Protein AF-A0A952QI56-F1 (afdb_monomer_lite)

Foldseek 3Di:
DADALVLLLVLLVVLLCLQFVPLDFDAADQLDDADADDPDDDDVCVVVVCDPVQFDDWDWDDQPHDIFIKTWGQDPQAIKIAGVLRRAIDGDNDPVVRVVNSSVSCVVVQVLQVQLCSLSVPPDGDSDDLLPDHSSSLLSQLLGSRLNSNLVSLVSVLVCLQPYACLSSLLCLLQDRRRRSSLSSLQSSLVSLLQVVSHDVDPVSVLSNLVSLLVSLLPDPDCRVPSLLSSLCSLQARSLDPSSLVSLLVQCQGPDPSSVLSSLVSVLSSCVSVVVCLVVQLVSLQVSLVPDPDVLSNVSSNQSSVCSVVVHPDGDDGDDDPVNVPD

Structure (mmCIF, N/CA/C/O backbone):
data_AF-A0A952QI56-F1
#
_entry.id   AF-A0A952QI56-F1
#
loop_
_atom_site.group_PDB
_atom_site.id
_atom_site.type_symbol
_atom_site.label_atom_id
_atom_site.label_alt_id
_atom_site.label_comp_id
_atom_site.label_asym_id
_atom_site.label_entity_id
_atom_site.label_seq_id
_atom_site.pdbx_PDB_ins_code
_atom_site.Cartn_x
_atom_site.Cartn_y
_atom_site.Cartn_z
_atom_site.occupancy
_atom_site.B_iso_or_equiv
_atom_site.auth_seq_id
_atom_site.auth_comp_id
_atom_site.auth_asym_id
_atom_site.auth_atom_id
_atom_site.pdbx_PDB_model_num
ATOM 1 N N . MET A 1 1 ? 21.404 15.180 2.548 1.00 53.69 1 MET A N 1
ATOM 2 C CA . MET A 1 1 ? 20.709 15.646 3.764 1.00 53.69 1 MET A CA 1
ATOM 3 C C . MET A 1 1 ? 19.531 14.718 3.953 1.00 53.69 1 MET A C 1
ATOM 5 O O . MET A 1 1 ? 18.870 14.431 2.963 1.00 53.69 1 MET A O 1
ATOM 9 N N . GLU A 1 2 ? 19.353 14.167 5.149 1.00 78.88 2 GLU A N 1
ATOM 10 C CA . GLU A 1 2 ? 18.179 13.348 5.465 1.00 78.88 2 GLU A CA 1
ATOM 11 C C . GLU A 1 2 ? 16.925 14.232 5.428 1.00 78.88 2 GLU A C 1
ATOM 13 O O . GLU A 1 2 ? 16.975 15.378 5.874 1.00 78.88 2 GLU A O 1
ATOM 18 N N . ALA A 1 3 ? 15.837 13.730 4.839 1.00 88.44 3 ALA A N 1
ATOM 19 C CA . ALA A 1 3 ? 14.587 14.478 4.727 1.00 88.44 3 ALA A CA 1
ATOM 20 C C . ALA A 1 3 ? 13.938 14.655 6.107 1.00 88.44 3 ALA A C 1
ATOM 22 O O . ALA A 1 3 ? 13.890 13.730 6.911 1.00 88.44 3 ALA A O 1
ATOM 23 N N . THR A 1 4 ? 13.401 15.833 6.376 1.00 94.38 4 THR A N 1
ATOM 24 C CA . THR A 1 4 ? 12.624 16.129 7.581 1.00 94.38 4 THR A CA 1
ATOM 25 C C . THR A 1 4 ? 11.229 15.494 7.517 1.00 94.38 4 THR A C 1
ATOM 27 O O . THR A 1 4 ? 10.702 15.227 6.436 1.00 94.38 4 THR A O 1
ATOM 30 N N . ALA A 1 5 ? 10.580 15.320 8.674 1.00 94.50 5 ALA A N 1
ATOM 31 C CA . ALA A 1 5 ? 9.187 14.856 8.754 1.00 94.50 5 ALA A CA 1
ATOM 32 C C . ALA A 1 5 ? 8.235 15.708 7.889 1.00 94.50 5 ALA A C 1
ATOM 34 O O . ALA A 1 5 ? 7.364 15.188 7.196 1.00 94.50 5 ALA A O 1
ATOM 35 N N . GLN A 1 6 ? 8.459 17.027 7.873 1.00 96.69 6 GLN A N 1
ATOM 36 C CA . GLN A 1 6 ? 7.671 17.973 7.083 1.00 96.69 6 GLN A CA 1
ATOM 37 C C . GLN A 1 6 ? 7.867 17.791 5.575 1.00 96.69 6 GLN A C 1
ATOM 39 O O . GLN A 1 6 ? 6.908 17.918 4.820 1.00 96.69 6 GLN A O 1
ATOM 44 N N . GLU A 1 7 ? 9.077 17.460 5.121 1.00 97.25 7 GLU A N 1
ATOM 45 C CA . GLU A 1 7 ? 9.327 17.158 3.707 1.00 97.25 7 GLU A CA 1
ATOM 46 C C . GLU A 1 7 ? 8.646 15.852 3.286 1.00 97.25 7 GLU A C 1
ATOM 48 O O . GLU A 1 7 ? 8.069 15.787 2.201 1.00 97.25 7 GLU A O 1
ATOM 53 N N . ILE A 1 8 ? 8.652 14.829 4.148 1.00 97.69 8 ILE A N 1
ATOM 54 C CA . ILE A 1 8 ? 7.958 13.558 3.890 1.00 97.69 8 ILE A CA 1
ATOM 55 C C . ILE A 1 8 ? 6.445 13.792 3.787 1.00 97.69 8 ILE A C 1
ATOM 57 O O . ILE A 1 8 ? 5.819 13.386 2.806 1.00 97.69 8 ILE A O 1
ATOM 61 N N . LEU A 1 9 ? 5.866 14.512 4.753 1.00 98.19 9 LEU A N 1
ATOM 62 C CA . LEU A 1 9 ? 4.453 14.895 4.744 1.00 98.19 9 LEU A CA 1
ATOM 63 C C . LEU A 1 9 ? 4.094 15.737 3.509 1.00 98.19 9 LEU A C 1
ATOM 65 O O . LEU A 1 9 ? 3.044 15.537 2.896 1.00 98.19 9 LEU A O 1
ATOM 69 N N . ALA A 1 10 ? 4.969 16.659 3.103 1.00 97.88 10 ALA A N 1
ATOM 70 C CA . ALA A 1 10 ? 4.786 17.437 1.882 1.00 97.88 10 ALA A CA 1
ATOM 71 C C . ALA A 1 10 ? 4.795 16.553 0.623 1.00 97.88 10 ALA A C 1
ATOM 73 O O . ALA A 1 10 ? 4.026 16.822 -0.301 1.00 97.88 10 ALA A O 1
ATOM 74 N N . GLY A 1 11 ? 5.601 15.484 0.596 1.00 97.69 11 GLY A N 1
ATOM 75 C CA . GLY A 1 11 ? 5.591 14.471 -0.464 1.00 97.69 11 GLY A CA 1
ATOM 76 C C . GLY A 1 11 ? 4.233 13.777 -0.599 1.00 97.69 11 GLY A C 1
ATOM 77 O O . GLY A 1 11 ? 3.663 13.753 -1.694 1.00 97.69 11 GLY A O 1
ATOM 78 N N . VAL A 1 12 ? 3.668 13.313 0.523 1.00 98.62 12 VAL A N 1
ATOM 79 C CA . VAL A 1 12 ? 2.323 12.705 0.591 1.00 98.62 12 VAL A CA 1
ATOM 80 C C . VAL A 1 12 ? 1.249 13.677 0.107 1.00 98.62 12 VAL A C 1
ATOM 82 O O . VAL A 1 12 ? 0.508 13.375 -0.829 1.00 98.62 12 VAL A O 1
ATOM 85 N N . ARG A 1 13 ? 1.198 14.885 0.678 1.00 98.56 13 ARG A N 1
ATOM 86 C CA . ARG A 1 13 ? 0.224 15.915 0.278 1.00 98.56 13 ARG A CA 1
ATOM 87 C C . ARG A 1 13 ? 0.371 16.310 -1.187 1.00 98.56 13 ARG A C 1
ATOM 89 O O . ARG A 1 13 ? -0.622 16.570 -1.866 1.00 98.56 13 ARG A O 1
ATOM 96 N N . GLY A 1 14 ? 1.606 16.339 -1.683 1.00 98.25 14 GLY A N 1
ATOM 97 C CA . GLY A 1 14 ? 1.919 16.547 -3.089 1.00 98.25 14 GLY A CA 1
ATOM 98 C C . GLY A 1 14 ? 1.299 15.470 -3.977 1.00 98.25 14 GLY A C 1
ATOM 99 O O . GLY A 1 14 ? 0.652 15.816 -4.962 1.00 98.25 14 GLY A O 1
ATOM 100 N N . ALA A 1 15 ? 1.439 14.191 -3.616 1.00 98.50 15 ALA A N 1
ATOM 101 C CA . ALA A 1 15 ? 0.837 13.076 -4.349 1.00 98.50 15 ALA A CA 1
ATOM 102 C C . ALA A 1 15 ? -0.699 13.162 -4.375 1.00 98.50 15 ALA A C 1
ATOM 104 O O . ALA A 1 15 ? -1.291 13.147 -5.456 1.00 98.50 15 ALA A O 1
ATOM 105 N N . ILE A 1 16 ? -1.333 13.369 -3.214 1.00 98.56 16 ILE A N 1
ATOM 106 C CA . ILE A 1 16 ? -2.794 13.531 -3.089 1.00 98.56 16 ILE A CA 1
ATOM 107 C C . ILE A 1 16 ? -3.289 14.679 -3.979 1.00 98.56 16 ILE A C 1
ATOM 109 O O . ILE A 1 16 ? -4.184 14.499 -4.809 1.00 98.56 16 ILE A O 1
ATOM 113 N N . LYS A 1 17 ? -2.659 15.855 -3.871 1.00 98.25 17 LYS A N 1
ATOM 114 C CA . LYS A 1 17 ? -3.041 17.042 -4.643 1.00 98.25 17 LYS A CA 1
ATOM 115 C C . LYS A 1 17 ? -2.814 16.876 -6.146 1.00 98.25 17 LYS A C 1
ATOM 117 O O . LYS A 1 17 ? -3.599 17.408 -6.925 1.00 98.25 17 LYS A O 1
ATOM 122 N N . ARG A 1 18 ? -1.752 16.180 -6.572 1.00 97.25 18 ARG A N 1
ATOM 123 C CA . ARG A 1 18 ? -1.498 15.910 -7.999 1.00 97.25 18 ARG A CA 1
ATOM 124 C C . ARG A 1 18 ? -2.591 15.033 -8.600 1.00 97.25 18 ARG A C 1
ATOM 126 O O . ARG A 1 18 ? -3.085 15.360 -9.674 1.00 97.25 18 ARG A O 1
ATOM 133 N N . ALA A 1 19 ? -2.975 13.961 -7.910 1.00 97.25 19 ALA A N 1
ATOM 134 C CA . ALA A 1 19 ? -3.999 13.043 -8.397 1.00 97.25 19 ALA A CA 1
ATOM 135 C C . ALA A 1 19 ? -5.405 13.657 -8.373 1.00 97.25 19 ALA A C 1
ATOM 137 O O . ALA A 1 19 ? -6.226 13.357 -9.238 1.00 97.25 19 ALA A O 1
ATOM 138 N N . ASN A 1 20 ? -5.683 14.534 -7.403 1.00 97.44 20 ASN A N 1
ATOM 139 C CA . ASN A 1 20 ? -6.974 15.195 -7.272 1.00 97.44 20 ASN A CA 1
ATOM 140 C C . ASN A 1 20 ? -6.835 16.666 -6.830 1.00 97.44 20 ASN A C 1
ATOM 142 O O . ASN A 1 20 ? -7.005 16.994 -5.651 1.00 97.44 20 ASN A O 1
ATOM 146 N N . PRO A 1 21 ? -6.592 17.591 -7.779 1.00 96.38 21 PRO A N 1
ATOM 147 C CA . PRO A 1 21 ? -6.409 19.010 -7.472 1.00 96.38 21 PRO A CA 1
ATOM 148 C C . PRO A 1 21 ? -7.639 19.696 -6.868 1.00 96.38 21 PRO A C 1
ATOM 150 O O . PRO A 1 21 ? -7.504 20.770 -6.282 1.00 96.38 21 PRO A O 1
ATOM 153 N N . SER A 1 22 ? -8.832 19.110 -7.030 1.00 96.25 22 SER A N 1
ATOM 154 C CA . SER A 1 22 ? -10.083 19.676 -6.514 1.00 96.25 22 SER A CA 1
ATOM 155 C C . SER A 1 22 ? -10.208 19.563 -4.993 1.00 96.25 22 SER A C 1
ATOM 157 O O . SER A 1 22 ? -10.948 20.338 -4.391 1.00 96.25 22 SER A O 1
ATOM 159 N N . GLY A 1 23 ? -9.510 18.597 -4.380 1.00 95.69 23 GLY A N 1
ATOM 160 C CA . GLY A 1 23 ? -9.659 18.262 -2.961 1.00 95.69 23 GLY A CA 1
ATOM 161 C C . GLY A 1 23 ? -11.040 17.710 -2.585 1.00 95.69 23 GLY A C 1
ATOM 162 O O . GLY A 1 23 ? -11.346 17.601 -1.403 1.00 95.69 23 GLY A O 1
ATOM 163 N N . ILE A 1 24 ? -11.894 17.396 -3.565 1.00 96.88 24 ILE A N 1
ATOM 164 C CA . ILE A 1 24 ? -13.200 16.778 -3.327 1.00 96.88 24 ILE A CA 1
ATOM 165 C C . ILE A 1 24 ? -12.987 15.266 -3.178 1.00 96.88 24 ILE A C 1
ATOM 167 O O . ILE A 1 24 ? -12.369 14.682 -4.070 1.00 96.88 24 ILE A O 1
ATOM 171 N N . PRO A 1 25 ? -13.501 14.616 -2.117 1.00 96.88 25 PRO A N 1
ATOM 172 C CA . PRO A 1 25 ? -13.383 13.171 -1.945 1.00 96.88 25 PRO A CA 1
ATOM 173 C C . PRO A 1 25 ? -13.848 12.379 -3.172 1.00 96.88 25 PRO A C 1
ATOM 175 O O . PRO A 1 25 ? -14.859 12.713 -3.795 1.00 96.88 25 PRO A O 1
ATOM 178 N N . VAL A 1 26 ? -13.133 11.302 -3.498 1.00 96.56 26 VAL A N 1
ATOM 179 C CA . VAL A 1 26 ? -13.447 10.407 -4.626 1.00 96.56 26 VAL A CA 1
ATOM 180 C C . VAL A 1 26 ? -13.488 8.948 -4.165 1.00 96.56 26 VAL A C 1
ATOM 182 O O . VAL A 1 26 ? -12.785 8.580 -3.219 1.00 96.56 26 VAL A O 1
ATOM 185 N N . PRO A 1 27 ? -14.271 8.068 -4.812 1.00 95.50 27 PRO A N 1
ATOM 186 C CA . PRO A 1 27 ? -14.211 6.633 -4.543 1.00 95.50 27 PRO A CA 1
ATOM 187 C C . PRO A 1 27 ? -12.793 6.073 -4.724 1.00 95.50 27 PRO A C 1
ATOM 189 O O . PRO A 1 27 ? -12.033 6.553 -5.567 1.00 95.50 27 PRO A O 1
ATOM 192 N N . ALA A 1 28 ? -12.428 5.077 -3.916 1.00 96.69 28 ALA A N 1
ATOM 193 C CA . ALA A 1 28 ? -11.181 4.351 -4.116 1.00 96.69 28 ALA A CA 1
ATOM 194 C C . ALA A 1 28 ? -11.293 3.470 -5.367 1.00 96.69 28 ALA A C 1
ATOM 196 O O . ALA A 1 28 ? -12.370 2.963 -5.683 1.00 96.69 28 ALA A O 1
ATOM 197 N N . VAL A 1 29 ? -10.175 3.278 -6.059 1.00 96.19 29 VAL A N 1
ATOM 198 C CA . VAL A 1 29 ? -10.043 2.298 -7.141 1.00 96.19 29 VAL A CA 1
ATOM 199 C C . VAL A 1 29 ? -9.492 1.010 -6.547 1.00 96.19 29 VAL A C 1
ATOM 201 O O . VAL A 1 29 ? -8.531 1.072 -5.780 1.00 96.19 29 VAL A O 1
ATOM 204 N N . ASP A 1 30 ? -10.069 -0.137 -6.912 1.00 94.50 30 ASP A N 1
ATOM 205 C CA . ASP A 1 30 ? -9.490 -1.440 -6.585 1.00 94.50 30 ASP A CA 1
ATOM 206 C C . ASP A 1 30 ? -8.193 -1.643 -7.393 1.00 94.50 30 ASP A C 1
ATOM 208 O O . ASP A 1 30 ? -8.241 -1.717 -8.625 1.00 94.50 30 ASP A O 1
ATOM 212 N N . PRO A 1 31 ? -7.020 -1.711 -6.742 1.00 90.88 31 PRO A N 1
ATOM 213 C CA . PRO A 1 31 ? -5.750 -1.905 -7.434 1.00 90.88 31 PRO A CA 1
ATOM 214 C C . PRO A 1 31 ? -5.464 -3.389 -7.751 1.00 90.88 31 PRO A C 1
ATOM 216 O O . PRO A 1 31 ? -4.409 -3.712 -8.300 1.00 90.88 31 PRO A O 1
ATOM 219 N N . GLY A 1 32 ? -6.368 -4.309 -7.395 1.00 91.62 32 GLY A N 1
ATOM 220 C CA . GLY A 1 32 ? -6.234 -5.743 -7.621 1.00 91.62 32 GLY A CA 1
ATOM 221 C C . GLY A 1 32 ? -5.180 -6.415 -6.734 1.00 91.62 32 GLY A C 1
ATOM 222 O O . GLY A 1 32 ? -4.774 -5.922 -5.676 1.00 91.62 32 GLY A O 1
ATOM 223 N N . HIS A 1 33 ? -4.721 -7.598 -7.143 1.00 90.12 33 HIS A N 1
ATOM 224 C CA . HIS A 1 33 ? -3.689 -8.343 -6.418 1.00 90.12 33 HIS A CA 1
ATOM 225 C C . HIS A 1 33 ? -2.275 -7.905 -6.805 1.00 90.12 33 HIS A C 1
ATOM 227 O O . HIS A 1 33 ? -1.995 -7.601 -7.966 1.00 90.12 33 HIS A O 1
ATOM 233 N N . ARG A 1 34 ? -1.354 -7.959 -5.834 1.00 92.62 34 ARG A N 1
ATOM 234 C CA . ARG A 1 34 ? 0.076 -7.754 -6.088 1.00 92.62 34 ARG A CA 1
ATOM 235 C C . ARG A 1 34 ? 0.593 -8.819 -7.057 1.00 92.62 34 ARG A C 1
ATOM 237 O O . ARG A 1 34 ? 0.356 -10.011 -6.857 1.00 92.62 34 ARG A O 1
ATOM 244 N N . LYS A 1 35 ? 1.351 -8.388 -8.064 1.00 92.38 35 LYS A N 1
ATOM 245 C CA . LYS A 1 35 ? 2.069 -9.259 -9.001 1.00 92.38 35 LYS A CA 1
ATOM 246 C C . LYS A 1 35 ? 3.566 -8.999 -8.833 1.00 92.38 35 LYS A C 1
ATOM 248 O O . LYS A 1 35 ? 4.042 -8.009 -9.377 1.00 92.38 35 LYS A O 1
ATOM 253 N N . PRO A 1 36 ? 4.292 -9.842 -8.072 1.00 92.12 36 PRO A N 1
ATOM 254 C CA . PRO A 1 36 ? 5.709 -9.627 -7.808 1.00 92.12 36 PRO A CA 1
ATOM 255 C C . PRO A 1 36 ? 6.504 -9.402 -9.088 1.00 92.12 36 PRO A C 1
ATOM 257 O O . PRO A 1 36 ? 6.528 -10.275 -9.964 1.00 92.12 36 PRO A O 1
ATOM 260 N N . PHE A 1 37 ? 7.157 -8.248 -9.189 1.00 92.31 37 PHE A N 1
ATOM 261 C CA . PHE A 1 37 ? 8.002 -7.939 -10.326 1.00 92.31 37 PHE A CA 1
ATOM 262 C C . PHE A 1 37 ? 9.282 -8.766 -10.270 1.00 92.31 37 PHE A C 1
ATOM 264 O O . PHE A 1 37 ? 9.981 -8.810 -9.258 1.00 92.31 37 PHE A O 1
ATOM 271 N N . ARG A 1 38 ? 9.593 -9.447 -11.373 1.00 90.06 38 ARG A N 1
ATOM 272 C CA . ARG A 1 38 ? 10.797 -10.267 -11.501 1.00 90.06 38 ARG A CA 1
ATOM 273 C C . ARG A 1 38 ? 11.634 -9.725 -12.639 1.00 90.06 38 ARG A C 1
ATOM 275 O O . ARG A 1 38 ? 11.199 -9.749 -13.787 1.00 90.06 38 ARG A O 1
ATOM 282 N N . TRP A 1 39 ? 12.820 -9.243 -12.294 1.00 92.50 39 TRP A N 1
ATOM 283 C CA . TRP A 1 39 ? 13.773 -8.698 -13.245 1.00 92.50 39 TRP A CA 1
ATOM 284 C C . TRP A 1 39 ? 15.209 -8.922 -12.754 1.00 92.50 39 TRP A C 1
ATOM 286 O O . TRP A 1 39 ? 15.430 -8.848 -11.542 1.00 92.50 39 TRP A O 1
ATOM 296 N N . PRO A 1 40 ? 16.187 -9.167 -13.643 1.00 90.94 40 PRO A N 1
ATOM 297 C CA . PRO A 1 40 ? 16.047 -9.350 -15.094 1.00 90.94 40 PRO A CA 1
ATOM 298 C C . PRO A 1 40 ? 15.246 -10.607 -15.473 1.00 90.94 40 PRO A C 1
ATOM 300 O O . PRO A 1 40 ? 15.103 -11.515 -14.646 1.00 90.94 40 PRO A O 1
ATOM 303 N N . PRO A 1 41 ? 14.676 -10.662 -16.691 1.00 91.50 41 PRO A N 1
ATOM 304 C CA . PRO A 1 41 ? 14.047 -11.872 -17.197 1.00 91.50 41 PRO A CA 1
ATOM 305 C C . PRO A 1 41 ? 15.104 -12.960 -17.433 1.00 91.50 41 PRO A C 1
ATOM 307 O O . PRO A 1 41 ? 16.313 -12.724 -17.365 1.00 91.50 41 PRO A O 1
ATOM 310 N N . HIS A 1 42 ? 14.645 -14.181 -17.704 1.00 90.50 42 HIS A N 1
ATOM 311 C CA . HIS A 1 42 ? 15.545 -15.290 -18.012 1.00 90.50 42 HIS A CA 1
ATOM 312 C C . HIS A 1 42 ? 16.413 -14.987 -19.242 1.00 90.50 42 HIS A C 1
ATOM 314 O O . HIS A 1 42 ? 15.916 -14.592 -20.294 1.00 90.50 42 HIS A O 1
ATOM 320 N N . THR A 1 43 ? 17.716 -15.207 -19.101 1.00 92.88 43 THR A N 1
ATOM 321 C CA . THR A 1 43 ? 18.734 -14.947 -20.123 1.00 92.88 43 THR A CA 1
ATOM 322 C C . THR A 1 43 ? 18.757 -16.080 -21.153 1.00 92.88 43 THR A C 1
ATOM 324 O O . THR A 1 43 ? 19.444 -17.083 -20.958 1.00 92.88 43 THR A O 1
ATOM 327 N N . VAL A 1 44 ? 18.022 -15.934 -22.260 1.00 94.31 44 VAL A N 1
ATOM 328 C CA . VAL A 1 44 ? 17.906 -16.989 -23.288 1.00 94.31 44 VAL A CA 1
ATOM 329 C C . VAL A 1 44 ? 19.250 -17.366 -23.918 1.00 94.31 44 VAL A C 1
ATOM 331 O O . VAL A 1 44 ? 19.447 -18.518 -24.299 1.00 94.31 44 VAL A O 1
ATOM 334 N N . SER A 1 45 ? 20.212 -16.441 -24.000 1.00 93.69 45 SER A N 1
ATOM 335 C CA . SER A 1 45 ? 21.542 -16.726 -24.554 1.00 93.69 45 SER A CA 1
ATOM 336 C C . SER A 1 45 ? 22.309 -17.793 -23.759 1.00 93.69 45 SER A C 1
ATOM 338 O O . SER A 1 45 ? 23.085 -18.562 -24.334 1.00 93.69 45 SER A O 1
ATOM 340 N N . ARG A 1 46 ? 22.023 -17.916 -22.454 1.00 92.44 46 ARG A N 1
ATOM 341 C CA . ARG A 1 46 ? 22.610 -18.925 -21.564 1.00 92.44 46 ARG A CA 1
ATOM 342 C C . ARG A 1 46 ? 22.221 -20.345 -21.965 1.00 92.44 46 ARG A C 1
ATOM 344 O O . ARG A 1 46 ? 23.062 -21.237 -21.890 1.00 92.44 46 ARG A O 1
ATOM 351 N N . ASP A 1 47 ? 20.983 -20.546 -22.406 1.00 95.31 47 ASP A N 1
ATOM 352 C CA . ASP A 1 47 ? 20.464 -21.868 -22.782 1.00 95.31 47 ASP A CA 1
ATOM 353 C C . ASP A 1 47 ? 21.107 -22.399 -24.069 1.00 95.31 47 ASP A C 1
ATOM 355 O O . ASP A 1 47 ? 21.113 -23.604 -24.317 1.00 95.31 47 ASP A O 1
ATOM 359 N N . PHE A 1 48 ? 21.666 -21.499 -24.883 1.00 95.50 48 PHE A N 1
ATOM 360 C CA . PHE A 1 48 ? 22.286 -21.813 -26.171 1.00 95.50 48 PHE A CA 1
ATOM 361 C C . PHE A 1 48 ? 23.794 -21.574 -26.187 1.00 95.50 48 PHE A C 1
ATOM 363 O O . PHE A 1 48 ? 24.398 -21.607 -27.254 1.00 95.50 48 PHE A O 1
ATOM 370 N N . HIS A 1 49 ? 24.399 -21.366 -25.012 1.00 93.75 49 HIS A N 1
ATOM 371 C CA . HIS A 1 49 ? 25.841 -21.178 -24.849 1.00 93.75 49 HIS A CA 1
ATOM 372 C C . HIS A 1 49 ? 26.436 -20.078 -25.743 1.00 93.75 49 HIS A C 1
ATOM 374 O O . HIS A 1 49 ? 27.578 -20.199 -26.182 1.00 93.75 49 HIS A O 1
ATOM 380 N N . VAL A 1 50 ? 25.685 -19.000 -25.991 1.00 94.56 50 VAL A N 1
ATOM 381 C CA . VAL A 1 50 ? 26.211 -17.832 -26.710 1.00 94.56 50 VAL A CA 1
ATOM 382 C C . VAL A 1 50 ? 27.294 -17.188 -25.845 1.00 94.56 50 VAL A C 1
ATOM 384 O O . VAL A 1 50 ? 27.058 -16.835 -24.686 1.00 94.56 50 VAL A O 1
ATOM 387 N N . LEU A 1 51 ? 28.499 -17.069 -26.389 1.00 93.88 51 LEU A N 1
ATOM 388 C CA . LEU A 1 51 ? 29.672 -16.589 -25.674 1.00 93.88 51 LEU A CA 1
ATOM 389 C C . LEU A 1 51 ? 29.762 -15.057 -25.725 1.00 93.88 51 LEU A C 1
ATOM 391 O O . LEU A 1 51 ? 29.205 -14.427 -26.624 1.00 93.88 51 LEU A O 1
ATOM 395 N N . PRO A 1 52 ? 30.503 -14.424 -24.796 1.00 92.31 52 PRO A N 1
ATOM 396 C CA . PRO A 1 52 ? 30.737 -12.981 -24.836 1.00 92.31 52 PRO A CA 1
ATOM 397 C C . PRO A 1 52 ? 31.268 -12.474 -26.187 1.00 92.31 52 PRO A C 1
ATOM 399 O O . PRO A 1 52 ? 30.836 -11.419 -26.643 1.00 92.31 52 PRO A O 1
ATOM 402 N N . ASP A 1 53 ? 32.130 -13.250 -26.851 1.00 94.56 53 ASP A N 1
ATOM 403 C CA . ASP A 1 53 ? 32.744 -12.892 -28.139 1.00 94.56 53 ASP A CA 1
ATOM 404 C C . ASP A 1 53 ? 31.792 -13.030 -29.344 1.00 94.56 53 ASP A C 1
ATOM 406 O O . ASP A 1 53 ? 32.119 -12.581 -30.448 1.00 94.56 53 ASP A O 1
ATOM 410 N N . ASP A 1 54 ? 30.613 -13.636 -29.161 1.00 94.75 54 ASP A N 1
ATOM 411 C CA . ASP A 1 54 ? 29.603 -13.764 -30.219 1.00 94.75 54 ASP A CA 1
ATOM 412 C C . ASP A 1 54 ? 28.805 -12.465 -30.421 1.00 94.75 54 ASP A C 1
ATOM 414 O O . ASP A 1 54 ? 28.254 -12.241 -31.501 1.00 94.75 54 ASP A O 1
ATOM 418 N N . TRP A 1 55 ? 28.784 -11.577 -29.421 1.00 95.56 55 TRP A N 1
ATOM 419 C CA . TRP A 1 55 ? 28.090 -10.287 -29.460 1.00 95.56 55 TRP A CA 1
ATOM 420 C C . TRP A 1 55 ? 28.922 -9.234 -30.202 1.00 95.56 55 TRP A C 1
ATOM 422 O O . TRP A 1 55 ? 29.739 -8.534 -29.604 1.00 95.56 55 TRP A O 1
ATOM 432 N N . LYS A 1 56 ? 28.740 -9.131 -31.522 1.00 93.38 56 LYS A N 1
ATOM 433 C CA . LYS A 1 56 ? 29.644 -8.363 -32.405 1.00 93.38 56 LYS A CA 1
ATOM 434 C C . LYS A 1 56 ? 29.061 -7.071 -32.960 1.00 93.38 56 LYS A C 1
ATOM 436 O O . LYS A 1 56 ? 29.823 -6.192 -33.354 1.00 93.38 56 LYS A O 1
ATOM 441 N N . GLU A 1 57 ? 27.739 -6.958 -33.030 1.00 96.06 57 GLU A N 1
ATOM 442 C CA . GLU A 1 57 ? 27.066 -5.809 -33.638 1.00 96.06 57 GLU A CA 1
ATOM 443 C C . GLU A 1 57 ? 26.174 -5.092 -32.630 1.00 96.06 57 GLU A C 1
ATOM 445 O O . GLU A 1 57 ? 25.593 -5.712 -31.741 1.00 96.06 57 GLU A O 1
ATOM 450 N N . ILE A 1 58 ? 26.069 -3.776 -32.798 1.00 97.25 58 ILE A N 1
ATOM 451 C CA . ILE A 1 58 ? 25.240 -2.888 -31.992 1.00 97.25 58 ILE A CA 1
ATOM 452 C C . ILE A 1 58 ? 24.349 -2.082 -32.935 1.00 97.25 58 ILE A C 1
ATOM 454 O O . ILE A 1 58 ? 24.831 -1.511 -33.914 1.00 97.25 58 ILE A O 1
ATOM 458 N N . SER A 1 59 ? 23.060 -2.000 -32.626 1.00 97.38 59 SER A N 1
ATOM 459 C CA . SER A 1 59 ? 22.110 -1.111 -33.295 1.00 97.38 59 SER A CA 1
ATOM 460 C C . SER A 1 59 ? 21.220 -0.400 -32.276 1.00 97.38 59 SER A C 1
ATOM 462 O O . SER A 1 59 ? 21.229 -0.717 -31.088 1.00 97.38 59 SER A O 1
ATOM 464 N N . HIS A 1 60 ? 20.458 0.587 -32.745 1.00 97.69 60 HIS A N 1
ATOM 465 C CA . HIS A 1 60 ? 19.549 1.376 -31.919 1.00 97.69 60 HIS A CA 1
ATOM 466 C C . HIS A 1 60 ? 18.116 1.160 -32.391 1.00 97.69 60 HIS A C 1
ATOM 468 O O . HIS A 1 60 ? 17.851 1.220 -33.594 1.00 97.69 60 HIS A O 1
ATOM 474 N N . HIS A 1 61 ? 17.210 0.896 -31.453 1.00 96.69 61 HIS A N 1
ATOM 475 C CA . HIS A 1 61 ? 15.808 0.615 -31.745 1.00 96.69 61 HIS A CA 1
ATOM 476 C C . HIS A 1 61 ? 14.890 1.319 -30.760 1.00 96.69 61 HIS A C 1
ATOM 478 O O . HIS A 1 61 ? 15.183 1.380 -29.568 1.00 96.69 61 HIS A O 1
ATOM 484 N N . ASP A 1 62 ? 13.771 1.820 -31.272 1.00 95.00 62 ASP A N 1
ATOM 485 C CA . ASP A 1 62 ? 12.765 2.471 -30.448 1.00 95.00 62 ASP A CA 1
ATOM 486 C C . ASP A 1 62 ? 11.807 1.432 -29.869 1.00 95.00 62 ASP A C 1
ATOM 488 O O . ASP A 1 62 ? 11.159 0.694 -30.612 1.00 95.00 62 ASP A O 1
ATOM 492 N N . PHE A 1 63 ? 11.689 1.408 -28.543 1.00 93.38 63 PHE A N 1
ATOM 493 C CA . PHE A 1 63 ? 10.675 0.646 -27.823 1.00 93.38 63 PHE A CA 1
ATOM 494 C C . PHE A 1 63 ? 9.772 1.624 -27.085 1.00 93.38 63 PHE A C 1
ATOM 496 O O . PHE A 1 63 ? 10.223 2.369 -26.213 1.00 93.38 63 PHE A O 1
ATOM 503 N N . ARG A 1 64 ? 8.486 1.652 -27.457 1.00 90.50 64 ARG A N 1
ATOM 504 C CA . ARG A 1 64 ? 7.474 2.545 -26.860 1.00 90.50 64 ARG A CA 1
ATOM 505 C C . ARG A 1 64 ? 7.916 4.017 -26.722 1.00 90.50 64 ARG A C 1
ATOM 507 O O . ARG A 1 64 ? 7.636 4.654 -25.709 1.00 90.50 64 ARG A O 1
ATOM 514 N N . GLY A 1 65 ? 8.586 4.553 -27.744 1.00 89.44 65 GLY A N 1
ATOM 5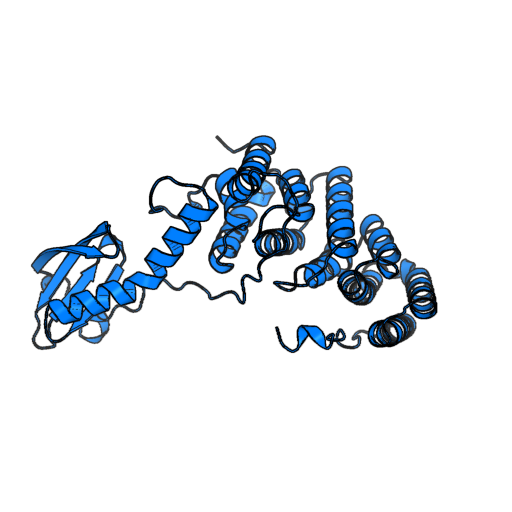15 C CA . GLY A 1 65 ? 8.968 5.971 -27.821 1.00 89.44 65 GLY A CA 1
ATOM 516 C C . GLY A 1 65 ? 10.331 6.331 -27.224 1.00 89.44 65 GLY A C 1
ATOM 517 O O . GLY A 1 65 ? 10.673 7.509 -27.202 1.00 89.44 65 GLY A O 1
ATOM 518 N N . GLU A 1 66 ? 11.117 5.348 -26.780 1.00 91.56 66 GLU A N 1
ATOM 519 C CA . GLU A 1 66 ? 12.486 5.545 -26.297 1.00 91.56 66 GLU A CA 1
ATOM 520 C C . GLU A 1 66 ? 13.472 4.690 -27.085 1.00 91.56 66 GLU A C 1
ATOM 522 O O . GLU A 1 66 ? 13.202 3.522 -27.365 1.00 91.56 66 GLU A O 1
ATOM 527 N N . THR A 1 67 ? 14.628 5.265 -27.411 1.00 94.75 67 THR A N 1
ATOM 528 C CA . THR A 1 67 ? 15.683 4.578 -28.157 1.00 94.75 67 THR A CA 1
ATOM 529 C C . THR A 1 67 ? 16.583 3.782 -27.218 1.00 94.75 67 THR A C 1
ATOM 531 O O . THR A 1 67 ? 17.185 4.334 -26.298 1.00 94.75 67 THR A O 1
ATOM 534 N N . TYR A 1 68 ? 16.736 2.493 -27.504 1.00 95.62 68 TYR A N 1
ATOM 535 C CA . TYR A 1 68 ? 17.577 1.571 -26.752 1.00 95.62 68 TYR A CA 1
AT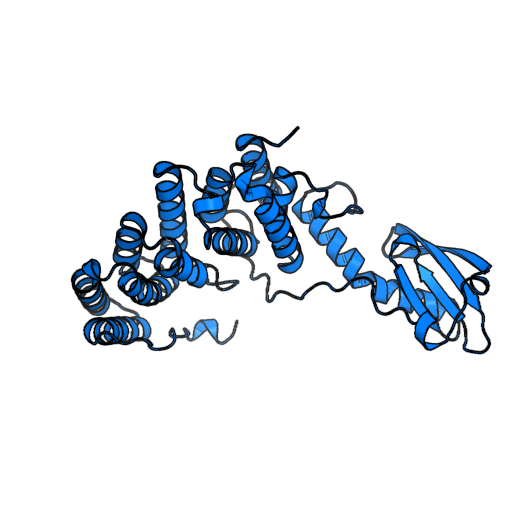OM 536 C C . TYR A 1 68 ? 18.699 0.988 -27.608 1.00 95.62 68 TYR A C 1
ATOM 538 O O . TYR A 1 68 ? 18.519 0.696 -28.792 1.00 95.62 68 TYR A O 1
ATOM 546 N N . GLU A 1 69 ? 19.851 0.766 -26.974 1.00 97.56 69 GLU A N 1
ATOM 547 C CA . GLU A 1 69 ? 20.968 0.033 -27.566 1.00 97.56 69 GLU A CA 1
ATOM 548 C C . GLU A 1 69 ? 20.704 -1.481 -27.512 1.00 97.56 69 GLU A C 1
ATOM 550 O O . GLU A 1 69 ? 20.487 -2.055 -26.436 1.00 97.56 69 GLU A O 1
ATOM 555 N N . VAL A 1 70 ? 20.736 -2.125 -28.681 1.00 98.06 70 VAL A N 1
ATOM 556 C CA . VAL A 1 70 ? 20.568 -3.570 -28.855 1.00 98.06 70 VAL A CA 1
ATOM 557 C C . VAL A 1 70 ? 21.861 -4.167 -29.390 1.00 98.06 70 VAL A C 1
ATOM 559 O O . VAL A 1 70 ? 22.344 -3.758 -30.446 1.00 98.06 70 VAL A O 1
ATOM 562 N N . GLN A 1 71 ? 22.406 -5.158 -28.686 1.00 97.88 71 GLN A N 1
ATOM 563 C CA . GLN A 1 71 ? 23.528 -5.952 -29.192 1.00 97.88 71 GLN A CA 1
ATOM 564 C C . GLN A 1 71 ? 23.038 -7.235 -29.835 1.00 97.88 71 GLN A C 1
ATOM 566 O O . GLN A 1 71 ? 22.054 -7.819 -29.381 1.00 97.88 71 GLN A O 1
ATOM 571 N N . TRP A 1 72 ? 23.772 -7.688 -30.845 1.00 98.06 72 TRP A N 1
ATOM 572 C CA . TRP A 1 72 ? 23.423 -8.836 -31.668 1.00 98.06 72 TRP A CA 1
ATOM 573 C C . TRP A 1 72 ? 24.507 -9.899 -31.654 1.00 98.06 72 TRP A C 1
ATOM 575 O O . TRP A 1 72 ? 25.698 -9.591 -31.769 1.00 98.06 72 TRP A O 1
ATOM 585 N N . ALA A 1 73 ? 24.062 -11.149 -31.594 1.00 97.62 73 ALA A N 1
ATOM 586 C CA . ALA A 1 73 ? 24.872 -12.325 -31.853 1.00 97.62 73 ALA A CA 1
ATOM 587 C C . ALA A 1 73 ? 24.155 -13.213 -32.876 1.00 97.62 73 ALA A C 1
ATOM 589 O O . ALA A 1 73 ? 22.972 -13.525 -32.729 1.00 97.62 73 ALA A O 1
ATOM 590 N N . GLU A 1 74 ? 24.871 -13.617 -33.922 1.00 96.44 74 GLU A N 1
ATOM 591 C CA . GLU A 1 74 ? 24.381 -14.562 -34.928 1.00 96.44 74 GLU A CA 1
ATOM 592 C C . GLU A 1 74 ? 25.186 -15.855 -34.804 1.00 96.44 74 GLU A C 1
ATOM 594 O O . GLU A 1 74 ? 26.403 -15.860 -34.996 1.00 96.44 74 GLU A O 1
ATOM 599 N N . THR A 1 75 ? 24.504 -16.944 -34.451 1.00 93.38 75 THR A N 1
ATOM 600 C CA . THR A 1 75 ? 25.110 -18.264 -34.245 1.00 93.38 75 THR A CA 1
ATOM 601 C C . THR A 1 75 ? 24.420 -19.320 -35.107 1.00 93.38 75 THR A C 1
ATOM 603 O O . THR A 1 75 ? 23.412 -19.061 -35.768 1.00 93.38 75 THR A O 1
ATOM 606 N N . ASP A 1 76 ? 24.940 -20.546 -35.089 1.00 92.81 76 ASP A N 1
ATOM 607 C CA . ASP A 1 76 ? 24.296 -21.716 -35.700 1.00 92.81 76 ASP A CA 1
ATOM 608 C C . ASP A 1 76 ? 22.923 -22.037 -35.078 1.00 92.81 76 ASP A C 1
ATOM 610 O O . ASP A 1 76 ? 22.072 -22.651 -35.721 1.00 92.81 76 ASP A O 1
ATOM 614 N N . GLN A 1 77 ? 22.681 -21.580 -33.847 1.00 92.62 77 GLN A N 1
ATOM 615 C CA . GLN A 1 77 ? 21.398 -21.696 -33.163 1.00 92.62 77 GLN A CA 1
ATOM 616 C C . GLN A 1 77 ? 20.420 -20.568 -33.544 1.00 92.62 77 GLN A C 1
ATOM 618 O O . GLN A 1 77 ? 19.234 -20.665 -33.242 1.00 92.62 77 GLN A O 1
ATOM 623 N N . GLY A 1 78 ? 20.845 -19.513 -34.235 1.00 95.25 78 GLY A N 1
ATOM 624 C CA . GLY A 1 78 ? 19.965 -18.444 -34.715 1.00 95.25 78 GLY A CA 1
ATOM 625 C C . GLY A 1 78 ? 20.432 -17.053 -34.306 1.00 95.25 78 GLY A C 1
ATOM 626 O O . GLY A 1 78 ? 21.599 -16.842 -33.983 1.00 95.25 78 GLY A O 1
ATOM 627 N N . ILE A 1 79 ? 19.507 -16.092 -34.347 1.00 97.69 79 ILE A N 1
ATOM 628 C CA . ILE A 1 79 ? 19.800 -14.687 -34.058 1.00 97.69 79 ILE A CA 1
ATOM 629 C C . ILE A 1 79 ? 19.371 -14.372 -32.631 1.00 97.69 79 ILE A C 1
ATOM 631 O O . ILE A 1 79 ? 18.227 -14.630 -32.248 1.00 97.69 79 ILE A O 1
ATOM 635 N N . PHE A 1 80 ? 20.283 -13.781 -31.873 1.00 98.19 80 PHE A N 1
ATOM 636 C CA . PHE A 1 80 ? 20.077 -13.317 -30.512 1.00 98.19 80 PHE A CA 1
ATOM 637 C C . PHE A 1 80 ? 20.206 -11.803 -30.467 1.00 98.19 80 PHE A C 1
ATOM 639 O O . PHE A 1 80 ? 21.074 -11.221 -31.120 1.00 98.19 80 PHE A O 1
ATOM 646 N N . GLY A 1 81 ? 19.342 -11.179 -29.678 1.00 97.75 81 GLY A N 1
ATOM 647 C CA . GLY A 1 81 ? 19.391 -9.757 -29.384 1.00 97.75 81 GLY A CA 1
ATOM 648 C C . GLY A 1 81 ? 19.324 -9.541 -27.882 1.00 97.75 81 GLY A C 1
ATOM 649 O O . GLY A 1 81 ? 18.621 -10.279 -27.188 1.00 97.75 81 GLY A O 1
ATOM 650 N N . ARG A 1 82 ? 20.034 -8.529 -27.383 1.00 96.75 82 ARG A N 1
ATOM 651 C CA . ARG A 1 82 ? 19.914 -8.081 -25.994 1.00 96.75 82 ARG A CA 1
ATOM 652 C C . ARG A 1 82 ? 19.834 -6.572 -25.893 1.00 96.75 82 ARG A C 1
ATOM 654 O O . ARG A 1 82 ? 20.648 -5.870 -26.488 1.00 96.75 82 ARG A O 1
ATOM 661 N N . VAL A 1 83 ? 18.888 -6.082 -25.102 1.00 96.19 83 VAL A N 1
ATOM 662 C CA . VAL A 1 83 ? 18.806 -4.669 -24.732 1.00 96.19 83 VAL A CA 1
ATOM 663 C C . VAL A 1 83 ? 19.726 -4.439 -23.542 1.00 96.19 83 VAL A C 1
ATOM 665 O O . VAL A 1 83 ? 19.406 -4.863 -22.433 1.00 96.19 83 VAL A O 1
ATOM 668 N N . ILE A 1 84 ? 20.868 -3.780 -23.751 1.00 89.25 84 ILE A N 1
ATOM 669 C CA . ILE A 1 84 ? 21.932 -3.699 -22.731 1.00 89.25 84 ILE A CA 1
ATOM 670 C C . ILE A 1 84 ? 21.427 -3.045 -21.447 1.00 89.25 84 ILE A C 1
ATOM 672 O O . ILE A 1 84 ? 21.609 -3.589 -20.363 1.00 89.25 84 ILE A O 1
ATOM 676 N N . GLY A 1 85 ? 20.770 -1.889 -21.574 1.00 88.00 85 GLY A N 1
ATOM 677 C CA . GLY A 1 85 ? 20.302 -1.115 -20.424 1.00 88.00 85 GLY A CA 1
ATOM 678 C C . GLY A 1 85 ? 19.176 -1.791 -19.642 1.00 88.00 85 GLY A C 1
ATOM 679 O O . GLY A 1 85 ? 18.947 -1.442 -18.489 1.00 88.00 85 GLY A O 1
ATOM 680 N N . LEU A 1 86 ? 18.491 -2.764 -20.249 1.00 92.50 86 LEU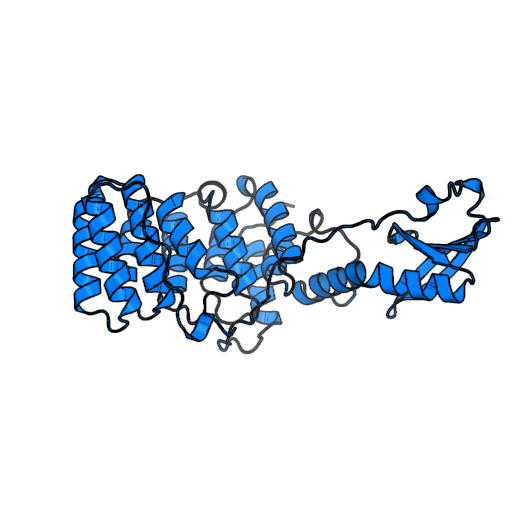 A N 1
ATOM 681 C CA . LEU A 1 86 ? 17.361 -3.454 -19.635 1.00 92.50 86 LEU A CA 1
ATOM 682 C C . LEU A 1 86 ? 17.693 -4.891 -19.237 1.00 92.50 86 LEU A C 1
ATOM 684 O O . LEU A 1 86 ? 16.937 -5.470 -18.475 1.00 92.50 86 LEU A O 1
ATOM 688 N N . TRP A 1 87 ? 18.798 -5.481 -19.698 1.00 92.19 87 TRP A N 1
ATOM 689 C CA . TRP A 1 87 ? 19.111 -6.900 -19.465 1.00 92.19 87 TRP A CA 1
ATOM 690 C C . TRP A 1 87 ? 18.019 -7.853 -19.988 1.00 92.19 87 TRP A C 1
ATOM 692 O O . TRP A 1 87 ? 17.833 -8.950 -19.463 1.00 92.19 87 TRP A O 1
ATOM 702 N N . ASN A 1 88 ? 17.292 -7.426 -21.025 1.00 96.00 88 ASN A N 1
ATOM 703 C CA . ASN A 1 88 ? 16.286 -8.234 -21.707 1.00 96.00 88 ASN A CA 1
ATOM 704 C C . ASN A 1 88 ? 16.894 -8.883 -22.951 1.00 96.00 88 ASN A C 1
ATOM 706 O O . ASN A 1 88 ? 17.508 -8.185 -23.761 1.00 96.00 88 ASN A O 1
ATOM 710 N N . GLU A 1 89 ? 16.697 -10.188 -23.120 1.00 97.12 89 GLU A N 1
ATOM 711 C CA . GLU A 1 89 ? 17.235 -10.951 -24.245 1.00 97.12 89 GLU A CA 1
ATOM 712 C C . GLU A 1 89 ? 16.142 -11.719 -24.978 1.00 97.12 89 GLU A C 1
ATOM 714 O O . GLU A 1 89 ? 15.205 -12.227 -24.366 1.00 97.12 89 GLU A O 1
ATOM 719 N N . ALA A 1 90 ? 16.303 -11.865 -26.290 1.00 97.50 90 ALA A N 1
ATOM 720 C CA . ALA A 1 90 ? 15.424 -12.685 -27.104 1.00 97.50 90 ALA A CA 1
ATOM 721 C C . ALA A 1 90 ? 16.198 -13.430 -28.192 1.00 97.50 90 ALA A C 1
ATOM 723 O O . ALA A 1 90 ? 17.289 -13.030 -28.608 1.00 97.50 90 ALA A O 1
ATOM 724 N N . ARG A 1 91 ? 15.595 -14.519 -28.673 1.00 97.56 91 ARG A N 1
ATOM 725 C CA . ARG A 1 91 ? 16.087 -15.338 -29.782 1.00 97.56 91 ARG A CA 1
ATOM 726 C C . ARG A 1 91 ? 15.028 -15.405 -30.875 1.00 97.56 91 ARG A C 1
ATOM 728 O O . ARG A 1 91 ? 13.842 -15.526 -30.588 1.00 97.56 91 ARG A O 1
ATOM 735 N N . GLY A 1 92 ? 15.458 -15.419 -32.131 1.00 96.88 92 GLY A N 1
ATOM 736 C CA . GLY A 1 92 ? 14.572 -15.601 -33.271 1.00 96.88 92 GLY A CA 1
ATOM 737 C C . GLY A 1 92 ? 15.296 -16.071 -34.527 1.00 96.88 92 GLY A C 1
ATOM 738 O O . GLY A 1 92 ? 16.506 -16.290 -34.542 1.00 96.88 92 GLY A O 1
ATOM 739 N N . GLN A 1 93 ? 14.520 -16.231 -35.598 1.00 96.19 93 GLN A N 1
ATOM 740 C CA . GLN A 1 93 ? 15.025 -16.617 -36.924 1.00 96.19 93 GLN A CA 1
ATOM 741 C C . GLN A 1 93 ? 15.350 -15.399 -37.802 1.00 96.19 93 GLN A C 1
ATOM 743 O O . GLN A 1 93 ? 15.881 -15.534 -38.899 1.00 96.19 93 GLN A O 1
ATOM 748 N N . SER A 1 94 ? 15.007 -14.197 -37.336 1.00 96.88 94 SER A N 1
ATOM 749 C CA . SER A 1 94 ? 15.285 -12.930 -38.007 1.00 96.88 94 SER A CA 1
ATOM 750 C C . SER A 1 94 ? 15.487 -11.826 -36.969 1.00 96.88 94 SER A C 1
ATOM 752 O O . SER A 1 94 ? 14.949 -11.907 -35.863 1.00 96.88 94 SER A O 1
ATOM 754 N N . ARG A 1 95 ? 16.195 -10.752 -37.331 1.00 96.94 95 ARG A N 1
ATOM 755 C CA . ARG A 1 95 ? 16.320 -9.577 -36.452 1.00 96.94 95 ARG A CA 1
ATOM 756 C C . ARG A 1 95 ? 14.962 -8.959 -36.133 1.00 96.94 95 ARG A C 1
ATOM 758 O O . ARG A 1 95 ? 14.715 -8.603 -34.992 1.00 96.94 95 ARG A O 1
ATOM 765 N N . GLN A 1 96 ? 14.049 -8.909 -37.106 1.00 97.06 96 GLN A N 1
ATOM 766 C CA . GLN A 1 96 ? 12.699 -8.384 -36.892 1.00 97.06 96 GLN A CA 1
ATOM 767 C C . GLN A 1 96 ? 11.917 -9.200 -35.854 1.00 97.06 96 GLN A C 1
ATOM 769 O O . GLN A 1 96 ? 11.284 -8.609 -34.984 1.00 97.06 96 GLN A O 1
ATOM 774 N N . SER A 1 97 ? 11.983 -10.538 -35.904 1.00 97.62 97 SER A N 1
ATOM 775 C CA . SER A 1 97 ? 11.325 -11.362 -34.880 1.00 97.62 97 SER A CA 1
ATOM 776 C C . SER A 1 97 ? 11.951 -11.144 -33.505 1.00 97.62 97 SER A C 1
ATOM 778 O O . SER A 1 97 ? 11.228 -11.025 -32.528 1.00 97.62 97 SER A O 1
ATOM 780 N N . VAL A 1 98 ? 13.283 -11.036 -33.431 1.00 97.94 98 VAL A N 1
ATOM 781 C CA . VAL A 1 98 ? 13.978 -10.748 -32.168 1.00 97.94 98 VAL A CA 1
ATOM 782 C C . VAL A 1 98 ? 13.552 -9.393 -31.600 1.00 97.94 98 VAL A C 1
ATOM 784 O O . VAL A 1 98 ? 13.282 -9.312 -30.412 1.00 97.94 98 VAL A O 1
ATOM 787 N N . LEU A 1 99 ? 13.436 -8.345 -32.423 1.00 98.00 99 LEU A N 1
ATOM 788 C CA . LEU A 1 99 ? 12.981 -7.026 -31.963 1.00 98.00 99 LEU A CA 1
ATOM 789 C C . LEU A 1 99 ? 11.565 -7.056 -31.385 1.00 98.00 99 LEU A C 1
ATOM 791 O O . LEU A 1 99 ? 11.336 -6.436 -30.352 1.00 98.00 99 LEU A O 1
ATOM 795 N N . GLY A 1 100 ? 10.638 -7.784 -32.017 1.00 96.75 100 GLY A N 1
ATOM 796 C CA . GLY A 1 100 ? 9.276 -7.935 -31.496 1.00 96.75 100 GLY A CA 1
ATOM 797 C C . GLY A 1 100 ? 9.252 -8.609 -30.122 1.00 96.75 100 GLY A C 1
ATOM 798 O O . GLY A 1 100 ? 8.597 -8.123 -29.203 1.00 96.75 100 GLY A O 1
ATOM 799 N N . GLU A 1 101 ? 10.036 -9.676 -29.956 1.00 97.06 101 GLU A N 1
ATOM 800 C CA . GLU A 1 101 ? 10.184 -10.371 -28.671 1.00 97.06 101 GLU A CA 1
ATOM 801 C C . GLU A 1 101 ? 10.899 -9.505 -27.619 1.00 97.06 101 GLU A C 1
ATOM 803 O O . GLU A 1 101 ? 10.523 -9.515 -26.447 1.00 97.06 101 GLU A O 1
ATOM 808 N N . LEU A 1 102 ? 11.897 -8.704 -28.015 1.00 97.06 102 LEU A N 1
ATOM 809 C CA . LEU A 1 102 ? 12.562 -7.757 -27.117 1.00 97.06 102 LEU A CA 1
ATOM 810 C C . LEU A 1 102 ? 11.606 -6.662 -26.635 1.00 97.06 102 LEU A C 1
ATOM 812 O O . LEU A 1 102 ? 11.603 -6.347 -25.447 1.00 97.06 102 LEU A O 1
ATOM 816 N N . GLU A 1 103 ? 10.784 -6.093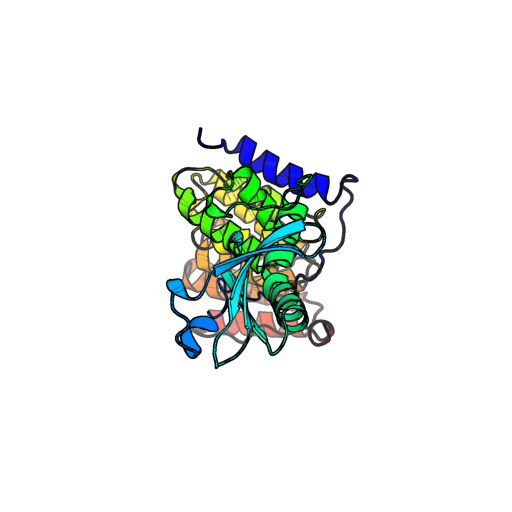 -27.516 1.00 96.00 103 GLU A N 1
ATOM 817 C CA . GLU A 1 103 ? 9.810 -5.071 -27.127 1.00 96.00 103 GLU A CA 1
ATOM 818 C C . GLU A 1 103 ? 8.741 -5.652 -26.191 1.00 96.00 103 GLU A C 1
ATOM 820 O O . GLU A 1 103 ? 8.436 -5.070 -25.147 1.00 96.00 103 GLU A O 1
ATOM 825 N N . GLN A 1 104 ? 8.213 -6.834 -26.521 1.00 95.38 104 GLN A N 1
ATOM 826 C CA . GLN A 1 104 ? 7.238 -7.523 -25.680 1.00 95.38 104 GLN A CA 1
ATOM 827 C C . GLN A 1 104 ? 7.832 -7.899 -24.314 1.00 95.38 104 GLN A C 1
ATOM 829 O O . GLN A 1 104 ? 7.203 -7.651 -23.284 1.00 95.38 104 GLN A O 1
ATOM 834 N N . GLY A 1 105 ? 9.047 -8.455 -24.292 1.00 94.56 105 GLY A N 1
ATOM 835 C CA . GLY A 1 105 ? 9.755 -8.841 -23.070 1.00 94.56 105 GLY A CA 1
ATOM 836 C C . GLY A 1 105 ? 10.158 -7.651 -22.193 1.00 94.56 105 GLY A C 1
ATOM 837 O O . GLY A 1 105 ? 10.159 -7.767 -20.969 1.00 94.56 105 GLY A O 1
ATOM 838 N N . ALA A 1 106 ? 10.432 -6.487 -22.792 1.00 94.94 106 ALA A N 1
ATOM 839 C CA . ALA A 1 106 ? 10.686 -5.240 -22.069 1.00 94.94 106 ALA A CA 1
ATOM 840 C C . ALA A 1 106 ? 9.407 -4.608 -21.494 1.00 94.94 106 ALA A C 1
ATOM 842 O O . ALA A 1 106 ? 9.491 -3.812 -20.559 1.00 94.94 106 ALA A O 1
ATOM 843 N N . GLY A 1 107 ? 8.229 -4.977 -22.013 1.00 93.94 107 GLY A N 1
ATOM 844 C CA . GLY A 1 107 ? 6.925 -4.433 -21.625 1.00 93.94 107 GLY A CA 1
ATOM 845 C C . GLY A 1 107 ? 6.722 -4.291 -20.111 1.00 93.94 107 GLY A C 1
ATOM 846 O O . GLY A 1 107 ? 6.503 -3.168 -19.664 1.00 93.94 107 GLY A O 1
ATOM 847 N N . PRO A 1 108 ? 6.880 -5.360 -19.304 1.00 93.94 108 PRO A N 1
ATOM 848 C CA . PRO A 1 108 ? 6.715 -5.284 -17.851 1.00 93.94 108 PRO A CA 1
ATOM 849 C C . PRO A 1 108 ? 7.643 -4.279 -17.155 1.00 93.94 108 PRO A C 1
ATOM 851 O O . PRO A 1 108 ? 7.230 -3.634 -16.193 1.00 93.94 108 PRO A O 1
ATOM 854 N N . TRP A 1 109 ? 8.890 -4.129 -17.619 1.00 94.50 109 TRP A N 1
ATOM 855 C CA . TRP A 1 109 ? 9.814 -3.129 -17.075 1.00 94.50 109 TRP A CA 1
ATOM 856 C C . TRP A 1 109 ? 9.336 -1.713 -17.403 1.00 94.50 109 TRP A C 1
ATOM 858 O O . TRP A 1 109 ? 9.258 -0.871 -16.511 1.00 94.50 109 TRP A O 1
ATOM 868 N N . LEU A 1 110 ? 8.970 -1.460 -18.663 1.00 94.81 110 LEU A N 1
ATOM 869 C CA . LEU A 1 110 ? 8.508 -0.142 -19.111 1.00 94.81 110 LEU A CA 1
ATOM 870 C C . LEU A 1 110 ? 7.188 0.249 -18.432 1.00 94.81 110 LEU A C 1
ATOM 872 O O . LEU A 1 110 ? 7.071 1.372 -17.950 1.00 94.81 110 LEU A O 1
ATOM 876 N N . ASP A 1 111 ? 6.247 -0.692 -18.302 1.00 94.94 111 ASP A N 1
ATOM 877 C CA . ASP A 1 111 ? 4.994 -0.494 -17.565 1.00 94.94 111 ASP A CA 1
ATOM 878 C C . ASP A 1 111 ? 5.274 -0.105 -16.107 1.00 94.94 111 ASP A C 1
ATOM 880 O O . ASP A 1 111 ? 4.671 0.836 -15.588 1.00 94.94 111 ASP A O 1
ATOM 884 N N . ARG A 1 112 ? 6.229 -0.779 -15.449 1.00 96.25 112 ARG A N 1
ATOM 885 C CA . ARG A 1 112 ? 6.639 -0.444 -14.079 1.00 96.25 112 ARG A CA 1
ATOM 886 C C . ARG A 1 112 ? 7.208 0.972 -13.987 1.00 96.25 112 ARG A C 1
ATOM 888 O O . ARG A 1 112 ? 6.863 1.700 -13.057 1.00 96.25 112 ARG A O 1
ATOM 895 N N . MET A 1 113 ? 8.069 1.367 -14.925 1.00 96.25 113 MET A N 1
ATOM 896 C CA . MET A 1 113 ? 8.646 2.715 -14.944 1.00 96.25 113 MET A CA 1
ATOM 897 C C . MET A 1 113 ? 7.573 3.787 -15.168 1.00 96.25 113 MET A C 1
ATOM 899 O O . MET A 1 113 ? 7.606 4.817 -14.500 1.00 96.25 113 MET A O 1
ATOM 903 N N . ASP A 1 114 ? 6.587 3.521 -16.030 1.00 96.50 114 ASP A N 1
ATOM 904 C CA . ASP A 1 114 ? 5.454 4.423 -16.264 1.00 96.50 114 ASP A CA 1
ATOM 905 C C . ASP A 1 114 ? 4.608 4.606 -14.995 1.00 96.50 114 ASP A C 1
ATOM 907 O O . ASP A 1 114 ? 4.226 5.730 -14.669 1.00 96.50 114 ASP A O 1
ATOM 911 N N . VAL A 1 115 ? 4.377 3.533 -14.225 1.00 97.19 115 VAL A N 1
ATOM 912 C CA . VAL A 1 115 ? 3.685 3.626 -12.927 1.00 97.19 115 VAL A CA 1
ATOM 913 C C . VAL A 1 115 ? 4.452 4.498 -11.934 1.00 97.19 115 VAL A C 1
ATOM 915 O O . VAL A 1 115 ? 3.845 5.321 -11.246 1.00 97.19 115 VAL A O 1
ATOM 918 N N . ILE A 1 116 ? 5.775 4.333 -11.848 1.00 98.31 116 ILE A N 1
ATOM 919 C CA . ILE A 1 116 ? 6.613 5.138 -10.948 1.00 98.31 116 ILE A CA 1
ATOM 920 C C . ILE A 1 116 ? 6.579 6.610 -11.377 1.00 98.31 116 ILE A C 1
ATOM 922 O O . ILE A 1 116 ? 6.357 7.489 -10.544 1.00 98.31 116 ILE A O 1
ATOM 926 N N . THR A 1 117 ? 6.736 6.882 -12.673 1.00 97.81 117 THR A N 1
ATOM 927 C CA . THR A 1 117 ? 6.639 8.230 -13.249 1.00 97.81 117 THR A CA 1
ATOM 928 C C . THR A 1 117 ? 5.312 8.900 -12.929 1.00 97.81 117 THR A C 1
ATOM 930 O O . THR A 1 117 ? 5.314 10.048 -12.483 1.00 97.81 117 THR A O 1
ATOM 933 N N . GLU A 1 118 ? 4.196 8.193 -13.119 1.00 96.88 118 GLU A N 1
ATOM 934 C CA . GLU A 1 118 ? 2.853 8.705 -12.844 1.00 96.88 118 GLU A CA 1
ATOM 935 C C . GLU A 1 118 ? 2.688 9.065 -11.360 1.00 96.88 118 GLU A C 1
ATOM 937 O O . GLU A 1 118 ? 2.307 10.192 -11.038 1.00 96.88 118 GLU A O 1
ATOM 942 N N . ALA A 1 119 ? 3.045 8.153 -10.449 1.00 97.25 119 ALA A N 1
ATOM 943 C CA . ALA A 1 119 ? 2.909 8.367 -9.006 1.00 97.25 119 ALA A CA 1
ATOM 944 C C . ALA A 1 119 ? 3.762 9.549 -8.502 1.00 97.25 119 ALA A C 1
ATOM 946 O O . ALA A 1 119 ? 3.313 10.377 -7.697 1.00 97.25 119 ALA A O 1
ATOM 947 N N . LEU A 1 120 ? 4.987 9.675 -9.016 1.00 97.69 120 LEU A N 1
ATOM 948 C CA . LEU A 1 120 ? 5.903 10.759 -8.662 1.00 97.69 120 LEU A CA 1
ATOM 949 C C . LEU A 1 120 ? 5.582 12.079 -9.386 1.00 97.69 120 LEU A C 1
ATOM 951 O O . LEU A 1 120 ? 6.029 13.140 -8.952 1.00 97.69 120 LEU A O 1
ATOM 955 N N . GLY A 1 121 ? 4.769 12.048 -10.446 1.00 96.00 121 GLY A N 1
ATOM 956 C CA . GLY A 1 121 ? 4.468 13.216 -11.274 1.00 96.00 121 GLY A CA 1
ATOM 957 C C . GLY A 1 121 ? 5.681 13.712 -12.064 1.00 96.00 121 GLY A C 1
ATOM 958 O O . GLY A 1 121 ? 5.860 14.921 -12.219 1.00 96.00 121 GLY A O 1
ATOM 959 N N . LEU A 1 122 ? 6.541 12.793 -12.516 1.00 96.31 122 LEU A N 1
ATOM 960 C CA . LEU A 1 122 ? 7.742 13.135 -13.278 1.00 96.31 122 LEU A CA 1
ATOM 961 C C . LEU A 1 122 ? 7.384 13.548 -14.719 1.00 96.31 122 LEU A C 1
ATOM 963 O O . LEU A 1 122 ? 6.463 12.986 -15.310 1.00 96.31 122 LEU A O 1
ATOM 967 N N . PRO A 1 123 ? 8.124 14.498 -15.323 1.00 94.12 123 PRO A N 1
ATOM 968 C CA . PRO A 1 123 ? 7.880 14.941 -16.699 1.00 94.12 123 PRO A CA 1
ATOM 969 C C . PRO A 1 123 ? 8.337 13.925 -17.759 1.00 94.12 123 PRO A C 1
ATOM 971 O O . PRO A 1 123 ? 7.985 14.058 -18.928 1.00 94.12 123 PRO A O 1
ATOM 974 N N . SER A 1 124 ? 9.148 12.944 -17.364 1.00 92.94 124 SER A N 1
ATOM 975 C CA . SER A 1 124 ? 9.699 11.896 -18.222 1.00 92.94 124 SER A CA 1
ATOM 976 C C . SER A 1 124 ? 9.679 10.548 -17.504 1.00 92.94 124 SER A C 1
ATOM 978 O O . SER A 1 124 ? 9.502 10.483 -16.280 1.00 92.94 124 SER A O 1
ATOM 980 N N . ARG A 1 125 ? 9.881 9.467 -18.265 1.00 94.50 125 ARG A N 1
ATOM 981 C CA . ARG A 1 125 ? 9.967 8.117 -17.712 1.00 94.50 125 ARG A CA 1
ATOM 982 C C . ARG A 1 125 ? 11.074 8.027 -16.657 1.00 94.50 125 ARG A C 1
ATOM 984 O O . ARG A 1 125 ? 12.134 8.646 -16.768 1.00 94.50 125 ARG A O 1
ATOM 991 N N . PHE A 1 126 ? 10.794 7.276 -15.603 1.00 95.94 126 PHE A N 1
ATOM 992 C CA . PHE A 1 126 ? 11.728 6.973 -14.540 1.00 95.94 126 PHE A CA 1
ATOM 993 C C . PHE A 1 126 ? 12.729 5.919 -15.026 1.00 95.94 126 PHE A C 1
ATOM 995 O O . PHE A 1 126 ? 12.338 4.907 -15.596 1.00 95.94 126 PHE A O 1
ATOM 1002 N N . HIS A 1 127 ? 14.020 6.149 -14.789 1.00 90.62 127 HIS A N 1
ATOM 1003 C CA . HIS A 1 127 ? 15.099 5.218 -15.160 1.00 90.62 127 HIS A CA 1
ATOM 1004 C C . HIS A 1 127 ? 16.027 4.877 -13.984 1.00 90.62 127 HIS A C 1
ATOM 1006 O O . HIS A 1 127 ? 17.062 4.244 -14.181 1.00 90.62 127 HIS A O 1
ATOM 1012 N N . GLY A 1 128 ? 15.694 5.337 -12.775 1.00 91.62 128 GLY A N 1
ATOM 1013 C CA . GLY A 1 128 ? 16.483 5.078 -11.573 1.00 91.62 128 GLY A CA 1
ATOM 1014 C C . GLY A 1 128 ? 16.059 3.799 -10.858 1.00 91.62 128 GLY A C 1
ATOM 1015 O O . GLY A 1 128 ? 15.283 2.989 -11.370 1.00 91.62 128 GLY A O 1
ATOM 1016 N N . TYR A 1 129 ? 16.525 3.656 -9.622 1.00 93.56 129 TYR A N 1
ATOM 1017 C CA . TYR A 1 129 ? 16.108 2.579 -8.733 1.00 93.56 129 TYR A CA 1
ATOM 1018 C C . TYR A 1 129 ? 15.268 3.126 -7.574 1.00 93.56 129 TYR A C 1
ATOM 1020 O O . TYR A 1 129 ? 15.536 4.205 -7.050 1.00 93.56 129 TYR A O 1
ATOM 1028 N N . ILE A 1 130 ? 14.242 2.381 -7.142 1.00 96.50 130 ILE A N 1
ATOM 1029 C CA . ILE A 1 130 ? 13.357 2.816 -6.041 1.00 96.50 130 ILE A CA 1
ATOM 1030 C C . ILE A 1 130 ? 14.157 3.067 -4.750 1.00 96.50 130 ILE A C 1
ATOM 1032 O O . ILE A 1 130 ? 13.883 4.028 -4.041 1.00 96.50 130 ILE A O 1
ATOM 1036 N N . ASN A 1 131 ? 15.186 2.265 -4.463 1.00 95.62 131 ASN A N 1
ATOM 1037 C CA . ASN A 1 131 ? 16.039 2.432 -3.278 1.00 95.62 131 ASN A CA 1
ATOM 1038 C C . ASN A 1 131 ? 16.868 3.732 -3.278 1.00 95.62 131 ASN A C 1
ATOM 1040 O O . ASN A 1 131 ? 17.331 4.150 -2.216 1.00 95.62 131 ASN A O 1
ATOM 1044 N N . GLU A 1 132 ? 17.024 4.386 -4.431 1.00 95.56 132 GLU A N 1
ATOM 1045 C CA . GLU A 1 132 ? 17.711 5.674 -4.582 1.00 95.56 132 GLU A CA 1
ATOM 1046 C C . GLU A 1 132 ? 16.767 6.875 -4.423 1.00 95.56 132 GLU A C 1
ATOM 1048 O O . GLU A 1 132 ? 17.228 8.015 -4.342 1.00 95.56 132 GLU A O 1
ATOM 1053 N N . LEU A 1 133 ? 15.450 6.647 -4.349 1.00 96.81 133 LEU A N 1
ATOM 1054 C CA . LEU A 1 133 ? 14.471 7.717 -4.175 1.00 96.81 133 LEU A CA 1
ATOM 1055 C C . LEU A 1 133 ? 14.608 8.399 -2.807 1.00 96.81 133 LEU A C 1
ATOM 1057 O O . LEU A 1 133 ? 14.924 7.777 -1.779 1.00 96.81 133 LEU A O 1
ATOM 1061 N N . SER A 1 134 ? 14.311 9.700 -2.789 1.00 95.94 134 SER A N 1
ATOM 1062 C CA . SER A 1 134 ? 14.199 10.471 -1.553 1.00 95.94 134 SER A CA 1
ATOM 1063 C C . SER A 1 134 ? 13.036 9.947 -0.698 1.00 95.94 134 SER A C 1
ATOM 1065 O O . SER A 1 134 ? 12.104 9.332 -1.210 1.00 95.94 134 SER A O 1
ATOM 1067 N N . SER A 1 135 ? 13.062 10.159 0.619 1.00 96.56 135 SER A N 1
ATOM 1068 C CA . SER A 1 135 ? 11.959 9.702 1.482 1.00 96.56 135 SER A CA 1
ATOM 1069 C C . SER A 1 135 ? 10.597 10.343 1.152 1.00 96.56 135 SER A C 1
ATOM 1071 O O . SER A 1 135 ? 9.602 9.623 1.212 1.00 96.56 135 SER A O 1
ATOM 1073 N N . PRO A 1 136 ? 10.513 11.629 0.745 1.00 97.50 136 PRO A N 1
ATOM 1074 C CA . PRO A 1 136 ? 9.279 12.196 0.196 1.00 97.50 136 PRO A CA 1
ATOM 1075 C C . PRO A 1 136 ? 8.777 11.476 -1.062 1.00 97.50 136 PRO A C 1
ATOM 1077 O O . PRO A 1 136 ? 7.579 11.224 -1.178 1.00 97.50 136 PRO A O 1
ATOM 1080 N N . ASP A 1 137 ? 9.678 11.103 -1.976 1.00 98.19 137 ASP A N 1
ATOM 1081 C CA . ASP A 1 137 ? 9.312 10.369 -3.194 1.00 98.19 137 ASP A CA 1
ATOM 1082 C C . ASP A 1 137 ? 8.867 8.939 -2.875 1.00 98.19 137 ASP A C 1
ATOM 1084 O O . ASP A 1 137 ? 7.869 8.476 -3.418 1.00 98.19 137 ASP A O 1
ATOM 1088 N N . LEU A 1 138 ? 9.543 8.251 -1.947 1.00 98.31 138 LEU A N 1
ATOM 1089 C CA . LEU A 1 138 ? 9.100 6.940 -1.462 1.00 98.31 138 LEU A CA 1
ATOM 1090 C C . LEU A 1 138 ? 7.697 7.009 -0.853 1.00 98.31 138 LEU A C 1
ATOM 1092 O O . LEU A 1 138 ? 6.859 6.164 -1.158 1.00 98.31 138 LEU A O 1
ATOM 1096 N N . ALA A 1 139 ? 7.422 8.025 -0.030 1.00 98.06 139 ALA A N 1
ATOM 1097 C CA . ALA A 1 139 ? 6.106 8.217 0.571 1.00 98.06 139 ALA A CA 1
ATOM 1098 C C . ALA A 1 139 ? 5.027 8.521 -0.485 1.00 98.06 139 ALA A C 1
ATOM 1100 O O . ALA A 1 139 ? 3.921 7.992 -0.402 1.00 98.06 139 ALA A O 1
ATOM 1101 N N . ALA A 1 140 ? 5.349 9.308 -1.517 1.00 98.44 140 ALA A N 1
ATOM 1102 C CA . ALA A 1 140 ? 4.461 9.519 -2.660 1.00 98.44 140 ALA A CA 1
ATOM 1103 C C . ALA A 1 140 ? 4.213 8.221 -3.452 1.00 98.44 140 ALA A C 1
ATOM 1105 O O . ALA A 1 140 ? 3.095 7.970 -3.901 1.00 98.44 140 ALA A O 1
ATOM 1106 N N . LEU A 1 141 ? 5.232 7.370 -3.591 1.00 98.44 141 LEU A N 1
ATOM 1107 C CA . LEU A 1 141 ? 5.160 6.121 -4.347 1.00 98.44 141 LEU A CA 1
ATOM 1108 C C . LEU A 1 141 ? 4.262 5.057 -3.688 1.00 98.44 141 LEU A C 1
ATOM 1110 O O . LEU A 1 141 ? 3.815 4.134 -4.369 1.00 98.44 141 LEU A O 1
ATOM 1114 N N . LEU A 1 142 ? 3.908 5.213 -2.406 1.00 98.75 142 LEU A N 1
ATOM 1115 C CA . LEU A 1 142 ? 2.895 4.379 -1.741 1.00 98.75 142 LEU A CA 1
ATOM 1116 C C . LEU A 1 142 ? 1.522 4.448 -2.431 1.00 98.75 142 LEU A C 1
ATOM 1118 O O . LEU A 1 142 ? 0.737 3.507 -2.344 1.00 98.75 142 LEU A O 1
ATOM 1122 N N . PHE A 1 143 ? 1.246 5.534 -3.155 1.00 98.62 143 PHE A N 1
ATOM 1123 C CA . PHE A 1 143 ? 0.020 5.734 -3.925 1.00 98.62 143 PHE A CA 1
ATOM 1124 C C . PHE A 1 143 ? 0.074 5.161 -5.353 1.00 98.62 143 PHE A C 1
ATOM 1126 O O . PHE A 1 143 ? -0.801 5.456 -6.170 1.00 98.62 143 PHE A O 1
ATOM 1133 N N . ALA A 1 144 ? 1.091 4.364 -5.690 1.00 98.19 144 ALA A N 1
ATOM 1134 C CA . ALA A 1 144 ? 1.192 3.754 -7.009 1.00 98.19 144 ALA A CA 1
ATOM 1135 C C . ALA A 1 144 ? -0.029 2.872 -7.329 1.00 98.19 144 ALA A C 1
ATOM 1137 O O . ALA A 1 144 ? -0.522 2.119 -6.484 1.00 98.19 144 ALA A O 1
ATOM 1138 N N . ARG A 1 145 ? -0.483 2.925 -8.589 1.00 96.75 145 ARG A N 1
ATOM 1139 C CA . ARG A 1 145 ? -1.576 2.066 -9.078 1.00 96.75 145 ARG A CA 1
ATOM 1140 C C . ARG A 1 145 ? -1.212 0.580 -9.062 1.00 96.75 145 ARG A C 1
ATOM 1142 O O . ARG A 1 145 ? -2.083 -0.264 -8.897 1.00 96.75 145 ARG A O 1
ATOM 1149 N N . ASP A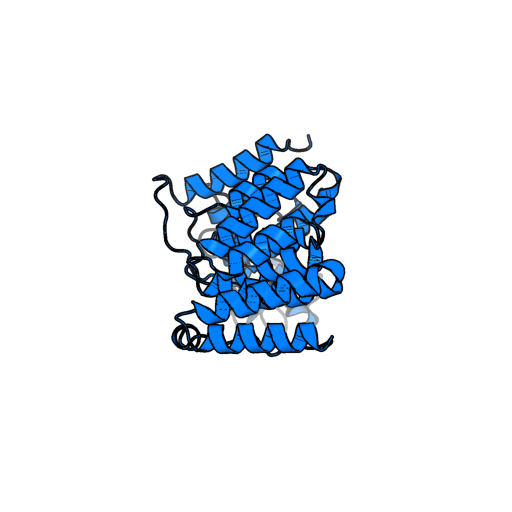 1 146 ? 0.073 0.268 -9.231 1.00 97.00 146 ASP A N 1
ATOM 1150 C CA . ASP A 1 146 ? 0.605 -1.083 -9.074 1.00 97.00 146 ASP A CA 1
ATOM 1151 C C . ASP A 1 146 ? 1.050 -1.295 -7.623 1.00 97.00 146 ASP A C 1
ATOM 1153 O O . ASP A 1 146 ? 1.985 -0.652 -7.133 1.00 97.00 146 ASP A O 1
ATOM 1157 N N . ARG A 1 147 ? 0.398 -2.242 -6.944 1.00 95.81 147 ARG A N 1
ATOM 1158 C CA . ARG A 1 147 ? 0.704 -2.595 -5.554 1.00 95.81 147 ARG A CA 1
ATOM 1159 C C . ARG A 1 147 ? 2.131 -3.084 -5.354 1.00 95.81 147 ARG A C 1
ATOM 1161 O O . ARG A 1 147 ? 2.651 -2.944 -4.254 1.00 95.81 147 ARG A O 1
ATOM 1168 N N . ASP A 1 148 ? 2.761 -3.685 -6.358 1.00 96.75 148 ASP A N 1
ATOM 1169 C CA . ASP A 1 148 ? 4.136 -4.172 -6.232 1.00 96.75 148 ASP A CA 1
ATOM 1170 C C . ASP A 1 148 ? 5.159 -3.026 -6.233 1.00 96.75 148 ASP A C 1
ATOM 1172 O O . ASP A 1 148 ? 6.185 -3.090 -5.554 1.00 96.75 148 ASP A O 1
ATOM 1176 N N . VAL A 1 149 ? 4.854 -1.934 -6.940 1.00 98.12 149 VAL A N 1
ATOM 1177 C CA . VAL A 1 149 ? 5.643 -0.697 -6.883 1.00 98.12 149 VAL A CA 1
ATOM 1178 C C . VAL A 1 149 ? 5.527 -0.058 -5.499 1.00 98.12 149 VAL A C 1
ATOM 1180 O O . VAL A 1 149 ? 6.551 0.239 -4.881 1.00 98.12 149 VAL A O 1
ATOM 1183 N N . ALA A 1 150 ? 4.303 0.087 -4.983 1.00 98.31 150 ALA A N 1
ATOM 1184 C CA . ALA A 1 150 ? 4.070 0.623 -3.642 1.00 98.31 150 ALA A CA 1
ATOM 1185 C C . ALA A 1 150 ? 4.681 -0.261 -2.541 1.00 98.31 150 ALA A C 1
ATOM 1187 O O . ALA A 1 150 ? 5.237 0.258 -1.577 1.00 98.31 150 ALA A O 1
ATOM 1188 N N . TYR A 1 151 ? 4.633 -1.588 -2.700 1.00 97.94 151 TYR A N 1
ATOM 1189 C CA . TYR A 1 151 ? 5.253 -2.529 -1.767 1.00 97.94 151 TYR A CA 1
ATOM 1190 C C . TYR A 1 151 ? 6.782 -2.403 -1.749 1.00 97.94 151 TYR A C 1
ATOM 1192 O O . TYR A 1 151 ? 7.377 -2.373 -0.680 1.00 97.94 151 TYR A O 1
ATOM 1200 N N . HIS A 1 152 ? 7.431 -2.248 -2.909 1.00 97.94 152 HIS A N 1
ATOM 1201 C CA . HIS A 1 152 ? 8.864 -1.932 -2.941 1.00 97.94 152 HIS A CA 1
ATOM 1202 C C . HIS A 1 152 ? 9.176 -0.615 -2.220 1.00 97.94 152 HIS A C 1
ATOM 1204 O O . HIS A 1 152 ? 10.158 -0.549 -1.487 1.00 97.94 152 HIS A O 1
ATOM 1210 N N . ALA A 1 153 ? 8.353 0.424 -2.403 1.00 98.31 153 ALA A N 1
ATOM 1211 C CA . ALA A 1 153 ? 8.545 1.694 -1.705 1.00 98.31 153 ALA A CA 1
ATOM 1212 C C . ALA A 1 153 ? 8.431 1.532 -0.181 1.00 98.31 153 ALA A C 1
ATOM 1214 O O . ALA A 1 153 ? 9.288 2.031 0.544 1.00 98.31 153 ALA A O 1
ATOM 1215 N N . LEU A 1 154 ? 7.432 0.776 0.286 1.00 97.88 154 LEU A N 1
ATOM 1216 C CA . LEU A 1 154 ? 7.289 0.376 1.686 1.00 97.88 154 LEU A CA 1
ATOM 1217 C C . LEU A 1 154 ? 8.559 -0.296 2.214 1.00 97.88 154 LEU A C 1
ATOM 1219 O O . LEU A 1 154 ? 9.103 0.156 3.217 1.00 97.88 154 LEU A O 1
ATOM 1223 N N . THR A 1 155 ? 9.088 -1.303 1.513 1.00 97.94 155 THR A N 1
ATOM 1224 C CA . THR A 1 155 ? 10.294 -2.021 1.957 1.00 97.94 155 THR A CA 1
ATOM 1225 C C . THR A 1 155 ? 11.508 -1.093 2.069 1.00 97.94 155 THR A C 1
ATOM 1227 O O . THR A 1 155 ? 12.364 -1.276 2.932 1.00 97.94 155 THR A O 1
ATOM 1230 N N . GLU A 1 156 ? 11.610 -0.071 1.215 1.00 97.81 156 GLU A N 1
ATOM 1231 C CA . GLU A 1 156 ? 12.667 0.939 1.329 1.00 97.81 156 GLU A CA 1
ATOM 1232 C C . GLU A 1 156 ? 12.422 1.953 2.460 1.00 97.81 156 GLU A C 1
ATOM 1234 O O . GLU A 1 156 ? 13.390 2.455 3.033 1.00 97.81 156 GLU A O 1
ATOM 1239 N N . ILE A 1 157 ? 11.165 2.243 2.814 1.00 97.62 157 ILE A N 1
ATOM 1240 C CA . ILE A 1 157 ? 10.813 3.074 3.977 1.00 97.62 157 ILE A CA 1
ATOM 1241 C C . ILE A 1 157 ? 11.157 2.350 5.281 1.00 97.62 157 ILE A C 1
ATOM 1243 O O . ILE A 1 157 ? 11.770 2.956 6.159 1.00 97.62 157 ILE A O 1
ATOM 1247 N N . GLU A 1 158 ? 10.844 1.058 5.399 1.00 96.75 158 GLU A N 1
ATOM 1248 C CA . GLU A 1 158 ? 11.150 0.251 6.591 1.00 96.75 158 GLU A CA 1
ATOM 1249 C C . GLU A 1 158 ? 12.644 0.260 6.928 1.00 96.75 158 GLU A C 1
ATOM 1251 O O . GLU A 1 158 ? 13.034 0.450 8.081 1.00 96.75 158 GLU A O 1
ATOM 1256 N N . LYS A 1 159 ? 13.512 0.181 5.910 1.00 95.31 159 LYS A N 1
ATOM 1257 C CA . LYS A 1 159 ? 14.974 0.289 6.081 1.00 95.31 159 LYS A CA 1
ATOM 1258 C C . LYS A 1 159 ? 15.420 1.620 6.699 1.00 95.31 159 LYS A C 1
ATOM 1260 O O . LYS A 1 159 ? 16.541 1.712 7.196 1.00 95.31 159 LYS A O 1
ATOM 1265 N N . ARG A 1 160 ? 14.571 2.651 6.646 1.00 92.69 160 ARG A N 1
ATOM 1266 C CA . ARG A 1 160 ? 14.826 4.020 7.120 1.00 92.69 160 ARG A CA 1
ATOM 1267 C C . ARG A 1 160 ? 14.043 4.363 8.395 1.00 92.69 160 ARG A C 1
ATOM 1269 O O . ARG A 1 160 ? 14.187 5.482 8.890 1.00 92.69 160 ARG A O 1
ATOM 1276 N N . ALA A 1 161 ? 13.238 3.442 8.935 1.00 87.19 161 ALA A N 1
ATOM 1277 C CA . ALA A 1 161 ? 12.285 3.717 10.017 1.00 87.19 161 ALA A CA 1
ATOM 1278 C C . ALA A 1 161 ? 12.945 4.324 11.272 1.00 87.19 161 ALA A C 1
ATOM 1280 O O . ALA A 1 161 ? 12.456 5.298 11.836 1.00 87.19 161 ALA A O 1
ATOM 1281 N N . SER A 1 162 ? 14.132 3.841 11.651 1.00 83.75 162 SER A N 1
ATOM 1282 C CA . SER A 1 162 ? 14.863 4.350 12.822 1.00 83.75 162 SER A CA 1
ATOM 1283 C C . SER A 1 162 ? 15.480 5.743 12.635 1.00 83.75 162 SER A C 1
ATOM 1285 O O . SER A 1 162 ? 15.821 6.399 13.619 1.00 83.75 162 SER A O 1
ATOM 1287 N N . GLN A 1 163 ? 15.631 6.212 11.394 1.00 85.00 163 GLN A N 1
ATOM 1288 C CA . GLN A 1 163 ? 16.320 7.465 11.068 1.00 85.00 163 GLN A CA 1
ATOM 1289 C C . GLN A 1 163 ? 15.334 8.628 10.925 1.00 85.00 163 GLN A C 1
ATOM 1291 O O . GLN A 1 163 ? 15.596 9.740 11.379 1.00 85.00 163 GLN A O 1
ATOM 1296 N N . LEU A 1 164 ? 14.157 8.366 10.360 1.00 86.25 164 LEU A N 1
ATOM 1297 C CA . LEU A 1 164 ? 13.202 9.395 9.951 1.00 86.25 164 LEU A CA 1
ATOM 1298 C C . LEU A 1 164 ? 11.899 9.318 10.755 1.00 86.25 164 LEU A C 1
ATOM 1300 O O . LEU A 1 164 ? 11.611 8.315 11.401 1.00 86.25 164 LEU A O 1
ATOM 1304 N N . GLN A 1 165 ? 11.113 10.394 10.737 1.00 91.25 165 GLN A N 1
ATOM 1305 C CA . GLN A 1 165 ? 9.777 10.426 11.339 1.00 91.25 165 GLN A CA 1
ATOM 1306 C C . GLN A 1 165 ? 8.720 10.394 10.238 1.00 91.25 165 GLN A C 1
ATOM 1308 O O . GLN A 1 165 ? 8.654 11.311 9.420 1.00 91.25 165 GLN A O 1
ATOM 1313 N N . PHE A 1 166 ? 7.904 9.340 10.239 1.00 95.00 166 PHE A N 1
ATOM 1314 C CA . PHE A 1 166 ? 6.829 9.125 9.267 1.00 95.00 166 PHE A CA 1
ATOM 1315 C C . PHE A 1 166 ? 5.421 9.245 9.869 1.00 95.00 166 PHE A C 1
ATOM 1317 O O . PHE A 1 166 ? 4.462 9.259 9.103 1.00 95.00 166 PHE A O 1
ATOM 1324 N N . ALA A 1 167 ? 5.280 9.361 11.197 1.00 96.12 167 ALA A N 1
ATOM 1325 C CA . ALA A 1 167 ? 3.985 9.338 11.885 1.00 96.12 167 ALA A CA 1
ATOM 1326 C C . ALA A 1 167 ? 2.957 10.316 11.279 1.00 96.12 167 ALA A C 1
ATOM 1328 O O . ALA A 1 167 ? 1.871 9.893 10.887 1.00 96.12 167 ALA A O 1
ATOM 1329 N N . ASP A 1 168 ? 3.325 11.586 11.079 1.00 97.62 168 ASP A N 1
ATOM 1330 C CA . ASP A 1 168 ? 2.433 12.585 10.464 1.00 97.62 168 ASP A CA 1
ATOM 1331 C C . ASP A 1 168 ? 2.003 12.199 9.038 1.00 97.62 168 ASP A C 1
ATOM 1333 O O . ASP A 1 168 ? 0.851 12.382 8.645 1.00 97.62 168 ASP A O 1
ATOM 1337 N N . ALA A 1 169 ? 2.928 11.648 8.247 1.00 98.44 169 ALA A N 1
ATOM 1338 C CA . ALA A 1 169 ? 2.647 11.197 6.888 1.00 98.44 169 ALA A CA 1
ATOM 1339 C C . ALA A 1 169 ? 1.715 9.975 6.880 1.00 98.44 169 ALA A C 1
ATOM 1341 O O . ALA A 1 169 ? 0.854 9.867 6.011 1.00 98.44 169 ALA A O 1
ATOM 1342 N N . PHE A 1 170 ? 1.850 9.078 7.858 1.00 98.62 170 PHE A N 1
ATOM 1343 C CA . PHE A 1 170 ? 0.971 7.923 8.023 1.00 98.62 170 PHE A CA 1
ATOM 1344 C C . PHE A 1 170 ? -0.446 8.351 8.398 1.00 98.62 170 PHE A C 1
ATOM 1346 O O . PHE A 1 170 ? -1.393 7.875 7.778 1.00 98.62 170 PHE A O 1
ATOM 1353 N N . VAL A 1 171 ? -0.595 9.293 9.334 1.00 98.81 171 VAL A N 1
ATOM 1354 C CA . VAL A 1 171 ? -1.897 9.880 9.694 1.00 98.81 171 VAL A CA 1
ATOM 1355 C C . VAL A 1 171 ? -2.569 10.514 8.473 1.00 98.81 171 VAL A C 1
ATOM 1357 O O . VAL A 1 171 ? -3.753 10.271 8.230 1.00 98.81 171 VAL A O 1
ATOM 1360 N N . GLU A 1 172 ? -1.817 11.267 7.664 1.00 98.81 172 GLU A N 1
ATOM 1361 C CA . GLU A 1 172 ? -2.337 11.884 6.437 1.00 98.81 172 GLU A CA 1
ATOM 1362 C C . GLU A 1 172 ? -2.800 10.825 5.418 1.00 98.81 172 GLU A C 1
ATOM 1364 O O . GLU A 1 172 ? -3.876 10.962 4.843 1.00 98.81 172 GLU A O 1
ATOM 1369 N N . ILE A 1 173 ? -2.035 9.741 5.223 1.00 98.81 173 ILE A N 1
ATOM 1370 C CA . ILE A 1 173 ? -2.408 8.640 4.314 1.00 98.81 173 ILE A CA 1
ATOM 1371 C C . ILE A 1 173 ? -3.647 7.890 4.821 1.00 98.81 173 ILE A C 1
ATOM 1373 O O . ILE A 1 173 ? -4.553 7.590 4.042 1.00 98.81 173 ILE A O 1
ATOM 1377 N N . LEU A 1 174 ? -3.702 7.571 6.116 1.00 98.75 174 LEU A N 1
ATOM 1378 C CA . LEU A 1 174 ? -4.835 6.876 6.731 1.00 98.75 174 LEU A CA 1
ATOM 1379 C C . LEU A 1 174 ? -6.126 7.693 6.604 1.00 98.75 174 LEU A C 1
ATOM 1381 O O . LEU A 1 174 ? -7.168 7.129 6.279 1.00 98.75 174 LEU A O 1
ATOM 1385 N N . SER A 1 175 ? -6.027 9.014 6.747 1.00 98.38 175 SER A N 1
ATOM 1386 C CA . SER A 1 175 ? -7.158 9.947 6.645 1.00 98.38 175 SER A CA 1
ATOM 1387 C C . SER A 1 175 ? -7.520 10.342 5.207 1.00 98.38 175 SER A C 1
ATOM 1389 O O . SER A 1 175 ? -8.486 11.079 4.995 1.00 98.38 175 SER A O 1
ATOM 1391 N N . ASP A 1 176 ? -6.758 9.900 4.201 1.00 98.44 176 ASP A N 1
ATOM 1392 C CA . ASP A 1 176 ? -6.984 10.319 2.822 1.00 98.44 176 ASP A CA 1
ATOM 1393 C C . ASP A 1 176 ? -8.317 9.789 2.270 1.00 98.44 176 ASP A C 1
ATOM 1395 O O . ASP A 1 176 ? -8.667 8.611 2.378 1.00 98.44 176 ASP A O 1
ATOM 1399 N N . THR A 1 177 ? -9.051 10.679 1.610 1.00 97.75 177 THR A N 1
ATOM 1400 C CA . THR A 1 177 ? -10.299 10.387 0.888 1.00 97.75 177 THR A CA 1
ATOM 1401 C C . THR A 1 177 ? -10.260 10.882 -0.561 1.00 97.75 177 THR A C 1
ATOM 1403 O O . THR A 1 177 ? -11.222 10.706 -1.312 1.00 97.75 177 THR A O 1
ATOM 1406 N N . CYS A 1 178 ? -9.150 11.495 -0.975 1.00 98.19 178 CYS A N 1
ATOM 1407 C CA . CYS A 1 178 ? -9.014 12.243 -2.217 1.00 98.19 178 CYS A CA 1
ATOM 1408 C C . CYS A 1 178 ? -8.163 11.527 -3.268 1.00 98.19 178 CYS A C 1
ATOM 1410 O O . CYS A 1 178 ? -8.420 11.738 -4.455 1.00 98.19 178 CYS A O 1
ATOM 1412 N N . HIS A 1 179 ? -7.183 10.697 -2.893 1.00 98.44 179 HIS A N 1
ATOM 1413 C CA . HIS A 1 179 ? -6.411 9.942 -3.879 1.00 98.44 179 HIS A CA 1
ATOM 1414 C C . HIS A 1 179 ? -7.178 8.679 -4.333 1.00 98.44 179 HIS A C 1
ATOM 1416 O O . HIS A 1 179 ? -7.680 7.921 -3.491 1.00 98.44 179 HIS A O 1
ATOM 1422 N N . PRO A 1 180 ? -7.266 8.384 -5.647 1.00 97.56 180 PRO A N 1
ATOM 1423 C CA . PRO A 1 180 ? -7.966 7.193 -6.146 1.00 97.56 180 PRO A CA 1
ATOM 1424 C C . PRO A 1 180 ? -7.316 5.885 -5.667 1.00 97.56 180 PRO A C 1
ATOM 1426 O O . PRO A 1 180 ? -8.007 4.973 -5.224 1.00 97.56 180 PRO A O 1
ATOM 1429 N N . TYR A 1 181 ? -5.983 5.811 -5.669 1.00 98.12 181 TYR A N 1
ATOM 1430 C CA . TYR A 1 181 ? -5.219 4.632 -5.226 1.00 98.12 181 TYR A CA 1
ATOM 1431 C C . TYR A 1 181 ? -4.867 4.625 -3.727 1.00 98.12 181 TYR A C 1
ATOM 1433 O O . TYR A 1 181 ? -3.933 3.945 -3.305 1.00 98.12 181 TYR A O 1
ATOM 1441 N N . ARG A 1 182 ? -5.601 5.377 -2.896 1.00 98.19 182 ARG A N 1
ATOM 1442 C CA . ARG A 1 182 ? -5.328 5.486 -1.450 1.00 98.19 182 ARG A CA 1
ATOM 1443 C C . ARG A 1 182 ? -5.317 4.152 -0.707 1.00 98.19 182 ARG A C 1
ATOM 1445 O O . ARG A 1 182 ? -4.577 4.014 0.254 1.00 98.19 182 ARG A O 1
ATOM 1452 N N . ARG A 1 183 ? -6.080 3.150 -1.162 1.00 97.88 183 ARG A N 1
ATOM 1453 C CA . ARG A 1 183 ? -6.149 1.828 -0.513 1.00 97.88 183 ARG A CA 1
ATOM 1454 C C . ARG A 1 183 ? -4.826 1.076 -0.581 1.00 97.88 183 ARG A C 1
ATOM 1456 O O . ARG A 1 183 ? -4.489 0.377 0.367 1.00 97.88 183 ARG A O 1
ATOM 1463 N N . THR A 1 184 ? -4.049 1.265 -1.649 1.00 98.12 184 THR A N 1
ATOM 1464 C CA . THR A 1 184 ? -2.671 0.762 -1.720 1.00 98.12 184 THR A CA 1
ATOM 1465 C C . THR A 1 184 ? -1.807 1.417 -0.645 1.00 98.12 184 THR A C 1
ATOM 1467 O O . THR A 1 184 ? -1.155 0.712 0.121 1.00 98.12 184 THR A O 1
ATOM 1470 N N . ALA A 1 185 ? -1.854 2.748 -0.540 1.00 98.69 185 ALA A N 1
ATOM 1471 C CA . ALA A 1 185 ? -1.051 3.498 0.420 1.00 98.69 185 ALA A CA 1
ATOM 1472 C C . ALA A 1 185 ? -1.444 3.192 1.873 1.00 98.69 185 ALA A C 1
ATOM 1474 O O . ALA A 1 185 ? -0.577 2.933 2.700 1.00 98.69 185 ALA A O 1
ATOM 1475 N N . GLN A 1 186 ? -2.745 3.156 2.170 1.00 98.69 186 GLN A N 1
ATOM 1476 C CA . GLN A 1 186 ? -3.293 2.795 3.479 1.00 98.69 186 GLN A CA 1
ATOM 1477 C C . GLN A 1 186 ? -2.895 1.374 3.869 1.00 98.69 186 GLN A C 1
ATOM 1479 O O . GLN A 1 186 ? -2.418 1.168 4.978 1.00 98.69 186 GLN A O 1
ATOM 1484 N N . TRP A 1 187 ? -3.010 0.406 2.953 1.00 98.38 187 TRP A N 1
ATOM 1485 C CA . TRP A 1 187 ? -2.536 -0.956 3.200 1.00 98.38 187 TRP A CA 1
ATOM 1486 C C . TRP A 1 187 ? -1.032 -0.990 3.508 1.00 98.38 187 TRP A C 1
ATOM 1488 O O . TRP A 1 187 ? -0.641 -1.624 4.481 1.00 98.38 187 TRP A O 1
ATOM 1498 N N . CYS A 1 188 ? -0.202 -0.270 2.744 1.00 98.62 188 CYS A N 1
ATOM 1499 C CA . CYS A 1 188 ? 1.234 -0.173 3.014 1.00 98.62 188 CYS A CA 1
ATOM 1500 C C . CYS A 1 188 ? 1.527 0.446 4.393 1.00 98.62 188 CYS A C 1
ATOM 1502 O O . CYS A 1 188 ? 2.347 -0.068 5.147 1.00 98.62 188 CYS A O 1
ATOM 1504 N N . VAL A 1 189 ? 0.858 1.545 4.746 1.00 98.69 189 VAL A N 1
ATOM 1505 C CA . VAL A 1 189 ? 1.030 2.182 6.060 1.00 98.69 189 VAL A CA 1
ATOM 1506 C C . VAL A 1 189 ? 0.652 1.225 7.185 1.00 98.69 189 VAL A C 1
ATOM 1508 O O . VAL A 1 189 ? 1.396 1.100 8.150 1.00 98.69 189 VAL A O 1
ATOM 1511 N N . LEU A 1 190 ? -0.460 0.506 7.046 1.00 98.75 190 LEU A N 1
ATOM 1512 C CA . LEU A 1 190 ? -0.891 -0.480 8.031 1.00 98.75 190 LEU A CA 1
ATOM 1513 C C . LEU A 1 190 ? 0.080 -1.664 8.144 1.00 98.75 190 LEU A C 1
ATOM 1515 O O . LEU A 1 190 ? 0.294 -2.161 9.240 1.00 98.75 190 LEU A O 1
ATOM 1519 N N . ASP A 1 191 ? 0.690 -2.097 7.041 1.00 98.25 191 ASP A N 1
ATOM 1520 C CA . ASP A 1 191 ? 1.723 -3.139 7.041 1.00 98.25 191 ASP A CA 1
ATOM 1521 C C . ASP A 1 191 ? 2.980 -2.691 7.805 1.00 98.25 191 ASP A C 1
ATOM 1523 O O . ASP A 1 191 ? 3.441 -3.403 8.688 1.00 98.25 191 ASP A O 1
ATOM 1527 N N . MET A 1 192 ? 3.446 -1.456 7.592 1.00 98.25 192 MET A N 1
ATOM 1528 C CA . MET A 1 192 ? 4.548 -0.881 8.382 1.00 98.25 192 MET A CA 1
ATOM 1529 C C . MET A 1 192 ? 4.189 -0.709 9.867 1.00 98.25 192 MET A C 1
ATOM 1531 O O . MET A 1 192 ? 5.032 -0.871 10.748 1.00 98.25 192 MET A O 1
ATOM 1535 N N . LEU A 1 193 ? 2.929 -0.389 10.167 1.00 98.25 193 LEU A N 1
ATOM 1536 C CA . LEU A 1 193 ? 2.439 -0.209 11.533 1.00 98.25 193 LEU A CA 1
ATOM 1537 C C . LEU A 1 193 ? 2.280 -1.522 12.319 1.00 98.25 193 LEU A C 1
ATOM 1539 O O . LEU A 1 193 ? 1.974 -1.469 13.510 1.00 98.25 193 LEU A O 1
ATOM 1543 N N . GLU A 1 194 ? 2.556 -2.683 11.721 1.00 97.44 194 GLU A N 1
ATOM 1544 C CA . GLU A 1 194 ? 2.749 -3.921 12.484 1.00 97.44 194 GLU A CA 1
ATOM 1545 C C . GLU A 1 194 ? 3.943 -3.836 13.451 1.00 97.44 194 GLU A C 1
ATOM 1547 O O . GLU A 1 194 ? 3.924 -4.468 14.510 1.00 97.44 194 GLU A O 1
ATOM 1552 N N . ASP A 1 195 ? 4.942 -3.003 13.133 1.00 95.81 195 ASP A N 1
ATOM 1553 C CA . ASP A 1 195 ? 6.021 -2.589 14.037 1.00 95.81 195 ASP A CA 1
ATOM 1554 C C . ASP A 1 195 ? 5.903 -1.088 14.353 1.00 95.81 195 ASP A C 1
ATOM 1556 O O . ASP A 1 195 ? 6.813 -0.288 14.127 1.00 95.81 195 ASP A O 1
ATOM 1560 N N . TYR A 1 196 ? 4.738 -0.667 14.862 1.00 95.56 196 TYR A N 1
ATOM 1561 C CA . TYR A 1 196 ? 4.413 0.752 15.061 1.00 95.56 196 TYR A CA 1
ATOM 1562 C C . TYR A 1 196 ? 5.462 1.534 15.867 1.00 95.56 196 TYR A C 1
ATOM 1564 O O . TYR A 1 196 ? 5.617 2.737 15.657 1.00 95.56 196 TYR A O 1
ATOM 1572 N N . ARG A 1 197 ? 6.205 0.876 16.768 1.00 94.19 197 ARG A N 1
ATOM 1573 C CA . ARG A 1 197 ? 7.258 1.498 17.592 1.00 94.19 197 ARG A CA 1
ATOM 1574 C C . ARG A 1 197 ? 8.464 1.953 16.774 1.00 94.19 197 ARG A C 1
ATOM 1576 O O . ARG A 1 197 ? 9.196 2.832 17.223 1.00 94.19 197 ARG A O 1
ATOM 1583 N N . ALA A 1 198 ? 8.668 1.392 15.583 1.00 94.50 198 ALA A N 1
ATOM 1584 C CA . ALA A 1 198 ? 9.672 1.875 14.645 1.00 94.50 198 ALA A CA 1
ATOM 1585 C C . ALA A 1 198 ? 9.297 3.241 14.040 1.00 94.50 198 ALA A C 1
ATOM 1587 O O . ALA A 1 198 ? 10.180 3.967 13.587 1.00 94.50 198 ALA A O 1
ATOM 1588 N N . PHE A 1 199 ? 8.012 3.616 14.065 1.00 95.62 199 PHE A N 1
ATOM 1589 C CA . PHE A 1 199 ? 7.488 4.809 13.390 1.00 95.62 199 PHE A CA 1
ATOM 1590 C C . PHE A 1 199 ? 6.892 5.857 14.338 1.00 95.62 199 PHE A C 1
ATOM 1592 O O . PHE A 1 199 ? 6.957 7.047 14.027 1.00 95.62 199 PHE A O 1
ATOM 1599 N N . CYS A 1 200 ? 6.357 5.431 15.484 1.00 95.06 200 CYS A N 1
ATOM 1600 C CA . CYS A 1 200 ? 5.797 6.281 16.533 1.00 95.06 200 CYS A CA 1
ATOM 1601 C C . CYS A 1 200 ? 6.765 6.331 17.724 1.00 95.06 200 CYS A C 1
ATOM 1603 O O . CYS A 1 200 ? 7.048 5.318 18.362 1.00 95.06 200 CYS A O 1
ATOM 1605 N N . ARG A 1 201 ? 7.274 7.523 18.025 1.00 91.75 201 ARG A N 1
ATOM 1606 C CA . ARG A 1 201 ? 8.275 7.830 19.054 1.00 91.75 201 ARG A CA 1
ATOM 1607 C C . ARG A 1 201 ? 7.665 8.397 20.337 1.00 91.75 201 ARG A C 1
ATOM 1609 O O . ARG A 1 201 ? 8.371 8.490 21.341 1.00 91.75 201 ARG A O 1
ATOM 1616 N N . SER A 1 202 ? 6.395 8.796 20.315 1.00 95.19 202 SER A N 1
ATOM 1617 C CA . SER A 1 202 ? 5.673 9.327 21.476 1.00 95.19 202 SER A CA 1
ATOM 1618 C C . SER A 1 202 ? 4.269 8.736 21.597 1.00 95.19 202 SER A C 1
ATOM 1620 O O . SER A 1 202 ? 3.695 8.257 20.621 1.00 95.19 202 SER A O 1
ATOM 1622 N N . GLU A 1 203 ? 3.696 8.809 22.799 1.00 96.19 203 GLU A N 1
ATOM 1623 C CA . GLU A 1 203 ? 2.298 8.422 23.042 1.00 96.19 203 GLU A CA 1
ATOM 1624 C C . GLU A 1 203 ? 1.312 9.286 22.240 1.00 96.19 203 GLU A C 1
ATOM 1626 O O . GLU A 1 203 ? 0.282 8.787 21.796 1.00 96.19 203 GLU A O 1
ATOM 1631 N N . ASP A 1 204 ? 1.648 10.557 21.990 1.00 97.38 204 ASP A N 1
ATOM 1632 C CA . ASP A 1 204 ? 0.829 11.448 21.161 1.00 97.38 204 ASP A CA 1
ATOM 1633 C C . ASP A 1 204 ? 0.794 10.971 19.698 1.00 97.38 204 ASP A C 1
ATOM 1635 O O . ASP A 1 204 ? -0.266 10.970 19.074 1.00 97.38 204 ASP A O 1
ATOM 1639 N N . GLU A 1 205 ? 1.932 10.518 19.156 1.00 97.19 205 GLU A N 1
ATOM 1640 C CA . GLU A 1 205 ? 2.000 9.934 17.809 1.00 97.19 205 GLU A CA 1
ATOM 1641 C C . GLU A 1 205 ? 1.231 8.604 17.745 1.00 97.19 205 GLU A C 1
ATOM 1643 O O . GLU A 1 205 ? 0.482 8.373 16.796 1.00 97.19 205 GLU A O 1
ATOM 1648 N N . VAL A 1 206 ? 1.352 7.755 18.775 1.00 98.00 206 VAL A N 1
ATOM 1649 C CA . VAL A 1 206 ? 0.572 6.509 18.897 1.00 98.00 206 VAL A CA 1
ATOM 1650 C C . VAL A 1 206 ? -0.927 6.808 18.892 1.00 98.00 206 VAL A C 1
ATOM 1652 O O . VAL A 1 206 ? -1.665 6.189 18.128 1.00 98.00 206 VAL A O 1
ATOM 1655 N N . GLN A 1 207 ? -1.380 7.766 19.704 1.00 98.38 207 GLN A N 1
ATOM 1656 C CA . GLN A 1 207 ? -2.789 8.149 19.784 1.00 98.38 207 GLN A CA 1
ATOM 1657 C C . GLN A 1 207 ? -3.292 8.704 18.446 1.00 98.38 207 GLN A C 1
ATOM 1659 O O . GLN A 1 207 ? -4.336 8.266 17.971 1.00 98.38 207 GLN A O 1
ATOM 1664 N N . ALA A 1 208 ? -2.533 9.595 17.800 1.00 98.56 208 ALA A N 1
ATOM 1665 C CA . ALA A 1 208 ? -2.907 10.163 16.505 1.00 98.56 208 ALA A CA 1
ATOM 1666 C C . ALA A 1 208 ? -3.049 9.089 15.412 1.00 98.56 208 ALA A C 1
ATOM 1668 O O . ALA A 1 208 ? -3.982 9.136 14.610 1.00 98.56 208 ALA A O 1
ATOM 1669 N N . VAL A 1 209 ? -2.153 8.096 15.393 1.00 98.62 209 VAL A N 1
ATOM 1670 C CA . VAL A 1 209 ? -2.241 6.968 14.459 1.00 98.62 209 VAL A CA 1
ATOM 1671 C C . VAL A 1 209 ? -3.444 6.080 14.775 1.00 98.62 209 VAL A C 1
ATOM 1673 O O . VAL A 1 209 ? -4.187 5.740 13.858 1.00 98.62 209 VAL A O 1
ATOM 1676 N N . VAL A 1 210 ? -3.684 5.735 16.046 1.00 98.75 210 VAL A N 1
ATOM 1677 C CA . VAL A 1 210 ? -4.863 4.946 16.450 1.00 98.75 210 VAL A CA 1
ATOM 1678 C C . VAL A 1 210 ? -6.157 5.647 16.042 1.00 98.75 210 VAL A C 1
ATOM 1680 O O . VAL A 1 210 ? -7.035 5.004 15.467 1.00 98.75 210 VAL A O 1
ATOM 1683 N N . ASP A 1 211 ? -6.261 6.956 16.273 1.00 98.75 211 ASP A N 1
ATOM 1684 C CA . ASP A 1 211 ? -7.435 7.748 15.902 1.00 98.75 211 ASP A CA 1
ATOM 1685 C C . ASP A 1 211 ? -7.645 7.760 14.381 1.00 98.75 211 ASP A C 1
ATOM 1687 O O . ASP A 1 211 ? -8.769 7.569 13.912 1.00 98.75 211 ASP A O 1
ATOM 1691 N N . ALA A 1 212 ? -6.568 7.900 13.601 1.00 98.81 212 ALA A N 1
ATOM 1692 C CA . ALA A 1 212 ? -6.630 7.854 12.141 1.00 98.81 212 ALA A CA 1
ATOM 1693 C C . ALA A 1 212 ? -7.057 6.472 11.615 1.00 98.81 212 ALA A C 1
ATOM 1695 O O . ALA A 1 212 ? -7.887 6.390 10.708 1.00 98.81 212 ALA A O 1
ATOM 1696 N N . ILE A 1 213 ? -6.544 5.379 12.198 1.00 98.81 213 ILE A N 1
ATOM 1697 C CA . ILE A 1 213 ? -6.984 4.016 11.858 1.00 98.81 213 ILE A CA 1
ATOM 1698 C C . ILE A 1 213 ? -8.463 3.834 12.217 1.00 98.81 213 ILE A C 1
ATOM 1700 O O . ILE A 1 213 ? -9.229 3.294 11.417 1.00 98.81 213 ILE A O 1
ATOM 1704 N N . ALA A 1 214 ? -8.882 4.301 13.394 1.00 98.69 214 ALA A N 1
ATOM 1705 C CA . ALA A 1 214 ? -10.258 4.172 13.845 1.00 98.69 214 ALA A CA 1
ATOM 1706 C C . ALA A 1 214 ? -11.225 4.937 12.935 1.00 98.69 214 ALA A C 1
ATOM 1708 O O . ALA A 1 214 ? -12.235 4.382 12.502 1.00 98.69 214 ALA A O 1
ATOM 1709 N N . GLN A 1 215 ? -10.895 6.177 12.571 1.00 98.50 215 GLN A N 1
ATOM 1710 C CA . GLN A 1 215 ? -11.685 6.940 11.610 1.00 98.50 215 GLN A CA 1
ATOM 1711 C C . GLN A 1 215 ? -11.759 6.221 10.255 1.00 98.50 215 GLN A C 1
ATOM 1713 O O . GLN A 1 215 ? -12.855 6.023 9.725 1.00 98.50 215 GLN A O 1
ATOM 1718 N N . PHE A 1 216 ? -10.616 5.760 9.734 1.00 98.38 216 PHE A N 1
ATOM 1719 C CA . PHE A 1 216 ? -10.550 4.996 8.489 1.00 98.38 216 PHE A CA 1
ATOM 1720 C C . PHE A 1 216 ? -11.486 3.776 8.515 1.00 98.38 216 PHE A C 1
ATOM 1722 O O . PHE A 1 216 ? -12.294 3.607 7.599 1.00 98.38 216 PHE A O 1
ATOM 1729 N N . MET A 1 217 ? -11.428 2.954 9.567 1.00 98.56 217 MET A N 1
ATOM 1730 C CA . MET A 1 217 ? -12.308 1.792 9.716 1.00 98.56 217 MET A CA 1
ATOM 1731 C C . MET A 1 217 ? -13.781 2.200 9.814 1.00 98.56 217 MET A C 1
ATOM 1733 O O . MET A 1 217 ? -14.634 1.581 9.179 1.00 98.56 217 MET A O 1
ATOM 1737 N N . GLY A 1 218 ? -14.092 3.237 10.593 1.00 98.00 218 GLY A N 1
ATOM 1738 C CA . GLY A 1 218 ? -15.465 3.660 10.863 1.00 98.00 218 GLY A CA 1
ATOM 1739 C C . GLY A 1 218 ? -16.209 4.199 9.638 1.00 98.00 218 GLY A C 1
ATOM 1740 O O . GLY A 1 218 ? -17.433 4.055 9.552 1.00 98.00 218 GLY A O 1
ATOM 1741 N N . GLU A 1 219 ? -15.476 4.767 8.680 1.00 96.19 219 GLU A N 1
ATOM 1742 C CA . GLU A 1 219 ? -16.011 5.419 7.478 1.00 96.19 219 GLU A CA 1
ATOM 1743 C C . GLU A 1 219 ? -15.853 4.583 6.193 1.00 96.19 219 GLU A C 1
ATOM 1745 O O . GLU A 1 219 ? -16.376 4.959 5.142 1.00 96.19 219 GLU A O 1
ATOM 1750 N N . ALA A 1 220 ? -15.148 3.448 6.238 1.00 95.12 220 ALA A N 1
ATOM 1751 C CA . ALA A 1 220 ? -14.818 2.682 5.038 1.00 95.12 220 ALA A CA 1
ATOM 1752 C C . ALA A 1 220 ? -16.057 2.154 4.288 1.00 95.12 220 ALA A C 1
ATOM 1754 O O . ALA A 1 220 ? -16.907 1.471 4.860 1.00 95.12 220 ALA A O 1
ATOM 1755 N N . GLY A 1 221 ? -16.134 2.422 2.982 1.00 93.50 221 GLY A N 1
ATOM 1756 C CA . GLY A 1 221 ? -17.176 1.892 2.089 1.00 93.50 221 GLY A CA 1
ATOM 1757 C C . GLY A 1 221 ? -16.773 0.638 1.305 1.00 93.50 221 GLY A C 1
ATOM 1758 O O . GLY A 1 221 ? -17.593 0.090 0.578 1.00 93.50 221 GLY A O 1
ATOM 1759 N N . ASP A 1 222 ? -15.522 0.203 1.436 1.00 93.88 222 ASP A N 1
ATOM 1760 C CA . ASP A 1 222 ? -14.903 -0.911 0.716 1.00 93.88 222 ASP A CA 1
ATOM 1761 C C . ASP A 1 222 ? -13.801 -1.541 1.587 1.00 93.88 222 ASP A C 1
ATOM 1763 O O . ASP A 1 222 ? -13.387 -0.941 2.580 1.00 93.88 222 ASP A O 1
ATOM 1767 N N . ASP A 1 223 ? -13.315 -2.723 1.201 1.00 94.12 223 ASP A N 1
ATOM 1768 C CA . ASP A 1 223 ? -12.152 -3.388 1.810 1.00 94.12 223 ASP A CA 1
ATOM 1769 C C . ASP A 1 223 ? -11.093 -3.733 0.749 1.00 94.12 223 ASP A C 1
ATOM 1771 O O . ASP A 1 223 ? -10.480 -4.806 0.772 1.00 94.12 223 ASP A O 1
ATOM 1775 N N . TYR A 1 224 ? -10.886 -2.849 -0.237 1.00 94.50 224 TYR A N 1
ATOM 1776 C CA . TYR A 1 224 ? -9.877 -3.099 -1.267 1.00 94.50 224 TYR A CA 1
ATOM 1777 C C . TYR A 1 224 ? -8.495 -3.269 -0.632 1.00 94.50 224 TYR A C 1
ATOM 1779 O O . TYR A 1 224 ? -8.161 -2.643 0.377 1.00 94.50 224 TYR A O 1
ATOM 1787 N N . CYS A 1 225 ? -7.692 -4.164 -1.211 1.00 90.38 225 CYS A N 1
ATOM 1788 C CA . CYS A 1 225 ? -6.434 -4.644 -0.626 1.00 90.38 225 CYS A CA 1
ATOM 1789 C C . CYS A 1 225 ? -6.553 -5.317 0.750 1.00 90.38 225 CYS A C 1
ATOM 1791 O O . CYS A 1 225 ? -5.506 -5.594 1.336 1.00 90.38 225 CYS A O 1
ATOM 1793 N N . ARG A 1 226 ? -7.764 -5.594 1.262 1.00 93.88 226 ARG A N 1
ATOM 1794 C CA . ARG A 1 226 ? -7.997 -5.993 2.661 1.00 93.88 226 ARG A CA 1
ATOM 1795 C C . ARG A 1 226 ? -7.472 -4.944 3.650 1.00 93.88 226 ARG A C 1
ATOM 1797 O O . ARG A 1 226 ? -6.964 -5.287 4.717 1.00 93.88 226 ARG A O 1
ATOM 1804 N N . ALA A 1 227 ? -7.516 -3.664 3.271 1.00 96.69 227 ALA A N 1
ATOM 1805 C CA . ALA A 1 227 ? -6.959 -2.580 4.076 1.00 96.69 227 ALA A CA 1
ATOM 1806 C C . ALA A 1 227 ? -7.730 -2.378 5.391 1.00 96.69 227 ALA A C 1
ATOM 1808 O O . ALA A 1 227 ? -7.110 -2.173 6.430 1.00 96.69 227 ALA A O 1
ATOM 1809 N N . VAL A 1 228 ? -9.063 -2.479 5.384 1.00 97.81 228 VAL A N 1
ATOM 1810 C CA . VAL A 1 228 ? -9.881 -2.320 6.600 1.00 97.81 228 VAL A CA 1
ATOM 1811 C C . VAL A 1 228 ? -9.707 -3.527 7.513 1.00 97.81 228 VAL A C 1
ATOM 1813 O O . VAL A 1 228 ? -9.608 -3.373 8.730 1.00 97.81 228 VAL A O 1
ATOM 1816 N N . TYR A 1 229 ? -9.610 -4.727 6.938 1.00 96.88 229 TYR A N 1
ATOM 1817 C CA . TYR A 1 229 ? -9.224 -5.917 7.694 1.00 96.88 229 TYR A CA 1
ATOM 1818 C C . TYR A 1 229 ? -7.856 -5.744 8.371 1.00 96.88 229 TYR A C 1
ATOM 1820 O O . TYR A 1 229 ? -7.734 -5.907 9.584 1.00 96.88 229 TYR A O 1
ATOM 1828 N N . LYS A 1 230 ? -6.832 -5.341 7.606 1.00 97.69 230 LYS A N 1
ATOM 1829 C CA . LYS A 1 230 ? -5.478 -5.094 8.125 1.00 97.69 230 LYS A CA 1
ATOM 1830 C C . LYS A 1 230 ? -5.483 -4.048 9.243 1.00 97.69 230 LYS A C 1
ATOM 1832 O O . LYS A 1 230 ? -4.778 -4.225 10.225 1.00 97.69 230 LYS A O 1
ATOM 1837 N N . ALA A 1 231 ? -6.300 -3.001 9.136 1.00 98.62 231 ALA A N 1
ATOM 1838 C CA . ALA A 1 231 ? -6.458 -2.001 10.192 1.00 98.62 231 ALA A CA 1
ATOM 1839 C C . ALA A 1 231 ? -6.940 -2.603 11.520 1.00 98.62 231 ALA A C 1
ATOM 1841 O O . ALA A 1 231 ? -6.381 -2.287 12.570 1.00 98.62 231 ALA A O 1
ATOM 1842 N N . GLY A 1 232 ? -7.911 -3.519 11.468 1.00 98.25 232 GLY A N 1
ATOM 1843 C CA . GLY A 1 232 ? -8.342 -4.273 12.643 1.00 98.25 232 GLY A CA 1
ATOM 1844 C C . GLY A 1 232 ? -7.210 -5.119 13.222 1.00 98.25 232 GLY A C 1
ATOM 1845 O O . GLY A 1 232 ? -6.940 -5.034 14.418 1.00 98.25 232 GLY A O 1
ATOM 1846 N N . VAL A 1 233 ? -6.499 -5.871 12.375 1.00 97.50 233 VAL A N 1
ATOM 1847 C CA . VAL A 1 233 ? -5.336 -6.681 12.788 1.00 97.50 233 VAL A CA 1
ATOM 1848 C C . VAL A 1 233 ? -4.27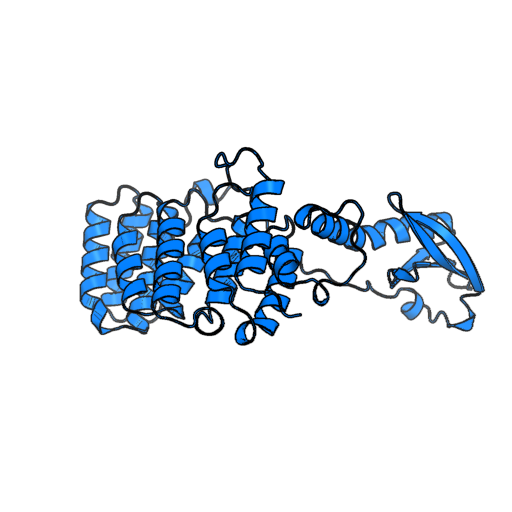1 -5.821 13.471 1.00 97.50 233 VAL A C 1
ATOM 1850 O O . VAL A 1 233 ? -3.786 -6.184 14.536 1.00 97.50 233 VAL A O 1
ATOM 1853 N N . VAL A 1 234 ? -3.944 -4.651 12.921 1.00 98.44 234 VAL A N 1
ATOM 1854 C CA . VAL A 1 234 ? -2.950 -3.734 13.500 1.00 98.44 234 VAL A CA 1
ATOM 1855 C C . VAL A 1 234 ? -3.385 -3.240 14.881 1.00 98.44 234 VAL A C 1
ATOM 1857 O O . VAL A 1 234 ? -2.599 -3.307 15.827 1.00 98.44 234 VAL A O 1
ATOM 1860 N N . LEU A 1 235 ? -4.634 -2.795 15.046 1.00 98.56 235 LEU A N 1
ATOM 1861 C CA . LEU A 1 235 ? -5.116 -2.337 16.354 1.00 98.56 235 LEU A CA 1
ATOM 1862 C C . LEU A 1 235 ? -5.190 -3.475 17.384 1.00 98.56 235 LEU A C 1
ATOM 1864 O O . LEU A 1 235 ? -4.756 -3.299 18.522 1.00 98.56 235 LEU A O 1
ATOM 1868 N N . GLY A 1 236 ? -5.731 -4.629 16.987 1.00 97.44 236 GLY A N 1
ATOM 1869 C CA . GLY A 1 236 ? -6.023 -5.747 17.887 1.00 97.44 236 GLY A CA 1
ATOM 1870 C C . GLY A 1 236 ? -4.856 -6.700 18.138 1.00 97.44 236 GLY A C 1
ATOM 1871 O O . GLY A 1 236 ? -4.867 -7.394 19.145 1.00 97.44 236 GLY A O 1
ATOM 1872 N N . GLY A 1 237 ? -3.868 -6.750 17.242 1.00 96.25 237 GLY A N 1
ATOM 1873 C CA . GLY A 1 237 ? -2.748 -7.697 17.289 1.00 96.25 237 GLY A CA 1
ATOM 1874 C C . GLY A 1 237 ? -1.359 -7.065 17.409 1.00 96.25 237 GLY A C 1
ATOM 1875 O O . GLY A 1 237 ? -0.434 -7.751 17.840 1.00 96.25 237 GLY A O 1
ATOM 1876 N N . HIS A 1 238 ? -1.200 -5.776 17.076 1.00 97.56 238 HIS A N 1
ATOM 1877 C CA . HIS A 1 238 ? 0.108 -5.104 17.089 1.00 97.56 238 HIS A CA 1
ATOM 1878 C C . HIS A 1 238 ? 0.184 -3.933 18.073 1.00 97.56 238 HIS A C 1
ATOM 1880 O O . HIS A 1 238 ? 1.109 -3.875 18.884 1.00 97.56 238 HIS A O 1
ATOM 1886 N N . PHE A 1 239 ? -0.781 -3.007 18.046 1.00 97.62 239 PHE A N 1
ATOM 1887 C CA . PHE A 1 239 ? -0.828 -1.915 19.025 1.00 97.62 239 PHE A CA 1
ATOM 1888 C C . PHE A 1 239 ? -1.175 -2.440 20.415 1.00 97.62 239 PHE A C 1
ATOM 1890 O O . PHE A 1 239 ? -0.476 -2.105 21.372 1.00 97.62 239 PHE A O 1
ATOM 1897 N N . CYS A 1 240 ? -2.244 -3.245 20.511 1.00 94.12 240 CYS A N 1
ATOM 1898 C CA . CYS A 1 240 ? -2.657 -3.978 21.714 1.00 94.12 240 CYS A CA 1
ATOM 1899 C C . CYS A 1 240 ? -2.534 -3.161 23.003 1.00 94.12 240 CYS A C 1
ATOM 1901 O O . CYS A 1 240 ? -1.995 -3.621 24.010 1.00 94.12 240 CYS A O 1
ATOM 1903 N N . ASN A 1 241 ? -2.984 -1.912 22.951 1.00 95.81 241 ASN A N 1
ATOM 1904 C CA . ASN A 1 241 ? -2.877 -0.965 24.042 1.00 95.81 241 ASN A CA 1
ATOM 1905 C C . ASN A 1 241 ? -4.243 -0.353 24.346 1.00 95.81 241 ASN A C 1
ATOM 1907 O O . ASN A 1 241 ? -5.219 -0.535 23.623 1.00 95.81 241 ASN A O 1
ATOM 1911 N N . GLU A 1 242 ? -4.297 0.375 25.447 1.00 97.25 242 GLU A N 1
ATOM 1912 C CA . GLU A 1 242 ? -5.518 0.970 25.974 1.00 97.25 242 GLU A CA 1
ATOM 1913 C C . GLU A 1 242 ? -6.210 1.934 24.966 1.00 97.25 242 GLU A C 1
ATOM 1915 O O . GLU A 1 242 ? -7.423 1.822 24.771 1.00 97.25 242 GLU A O 1
ATOM 1920 N N . PRO A 1 243 ? -5.499 2.812 24.221 1.00 97.81 243 PRO A N 1
ATOM 1921 C CA . PRO A 1 243 ? -6.084 3.534 23.083 1.00 97.81 243 PRO A CA 1
ATOM 1922 C C . PRO A 1 243 ? -6.723 2.639 22.012 1.00 97.81 243 PRO A C 1
ATOM 1924 O O . PRO A 1 243 ? -7.862 2.889 21.610 1.00 97.81 243 PRO A O 1
ATOM 1927 N N . ALA A 1 244 ? -6.020 1.594 21.565 1.00 98.19 244 ALA A N 1
ATOM 1928 C CA . ALA A 1 244 ? -6.519 0.670 20.549 1.00 98.19 244 ALA A CA 1
ATOM 1929 C C . ALA A 1 244 ? -7.743 -0.119 21.044 1.00 98.19 244 ALA A C 1
ATOM 1931 O O . ALA A 1 244 ? -8.703 -0.290 20.293 1.00 98.19 244 ALA A O 1
ATOM 1932 N N . ALA A 1 245 ? -7.755 -0.528 22.317 1.00 98.44 245 ALA A N 1
ATOM 1933 C CA . ALA A 1 245 ? -8.886 -1.206 22.943 1.00 98.44 245 ALA A CA 1
ATOM 1934 C C . ALA A 1 245 ? -10.157 -0.349 22.892 1.00 98.44 245 ALA A C 1
ATOM 1936 O O . ALA A 1 245 ? -11.190 -0.788 22.376 1.00 98.44 245 ALA A O 1
ATOM 1937 N N . ARG A 1 246 ? -10.067 0.911 23.339 1.00 98.44 246 ARG A N 1
ATOM 1938 C CA . ARG A 1 246 ? -11.195 1.854 23.285 1.00 98.44 246 ARG A CA 1
ATOM 1939 C C . ARG A 1 246 ? -11.681 2.096 21.861 1.00 98.44 246 ARG A C 1
ATOM 1941 O O . ARG A 1 246 ? -12.890 2.131 21.631 1.00 98.44 246 ARG A O 1
ATOM 1948 N N . ALA A 1 247 ? -10.755 2.255 20.915 1.00 98.56 247 ALA A N 1
ATOM 1949 C CA . ALA A 1 247 ? -11.085 2.455 19.510 1.00 98.56 247 ALA A CA 1
ATOM 1950 C C . ALA A 1 247 ? -11.854 1.255 18.936 1.00 98.56 247 ALA A C 1
ATOM 1952 O O . ALA A 1 247 ? -12.931 1.429 18.369 1.00 98.56 247 ALA A O 1
ATOM 1953 N N . LEU A 1 248 ? -11.356 0.032 19.137 1.00 98.75 248 LEU A N 1
ATOM 1954 C CA . LEU A 1 248 ? -11.999 -1.185 18.641 1.00 98.75 248 LEU A CA 1
ATOM 1955 C C . LEU A 1 248 ? -13.384 -1.413 19.254 1.00 98.75 248 LEU A C 1
ATOM 1957 O O . LEU A 1 248 ? -14.329 -1.713 18.525 1.00 98.75 248 LEU A O 1
ATOM 1961 N N . ILE A 1 249 ? -13.534 -1.210 20.565 1.00 98.62 249 ILE A N 1
ATOM 1962 C CA . ILE A 1 249 ? -14.832 -1.324 21.247 1.00 98.62 249 ILE A CA 1
ATOM 1963 C C . ILE A 1 249 ? -15.830 -0.301 20.689 1.00 98.62 249 ILE A C 1
ATOM 1965 O O . ILE A 1 249 ? -16.985 -0.642 20.429 1.00 98.62 249 ILE A O 1
ATOM 1969 N N . HIS A 1 250 ? -15.395 0.940 20.449 1.00 98.25 250 HIS A N 1
ATOM 1970 C CA . HIS A 1 250 ? -16.233 1.962 19.820 1.00 98.25 250 HIS A CA 1
ATOM 1971 C C . HIS A 1 250 ? -16.669 1.555 18.402 1.00 98.25 250 HIS A C 1
ATOM 1973 O O . HIS A 1 250 ? -17.845 1.685 18.036 1.00 98.25 250 HIS A O 1
ATOM 1979 N N . LEU A 1 251 ? -15.738 0.996 17.624 1.00 98.62 251 LEU A N 1
ATOM 1980 C CA . LEU A 1 251 ? -15.959 0.590 16.239 1.00 98.62 251 LEU A CA 1
ATOM 1981 C C . LEU A 1 251 ? -16.977 -0.537 16.066 1.00 98.62 251 LEU A C 1
ATOM 1983 O O . LEU A 1 251 ? -17.541 -0.645 14.981 1.00 98.62 251 LEU A O 1
ATOM 1987 N N . LEU A 1 252 ? -17.299 -1.310 17.109 1.00 98.38 252 LEU A N 1
ATOM 1988 C CA . LEU A 1 252 ? -18.359 -2.329 17.062 1.00 98.38 252 LEU A CA 1
ATOM 1989 C C . LEU A 1 252 ? -19.741 -1.758 16.708 1.00 98.38 252 LEU A C 1
ATOM 1991 O O . LEU A 1 252 ? -20.636 -2.504 16.322 1.00 98.38 252 LEU A O 1
ATOM 1995 N N . THR A 1 253 ? -19.921 -0.440 16.818 1.00 96.81 253 THR A N 1
ATOM 1996 C CA . THR A 1 253 ? -21.167 0.265 16.470 1.00 96.81 253 THR A CA 1
ATOM 1997 C C . THR A 1 253 ? -20.981 1.318 15.374 1.00 96.81 253 THR A C 1
ATOM 1999 O O . THR A 1 253 ? -21.863 2.148 15.155 1.00 96.81 253 THR A O 1
ATOM 2002 N N . ALA A 1 254 ? -19.845 1.294 14.669 1.00 96.62 254 ALA A N 1
ATOM 2003 C CA . ALA A 1 254 ? -19.532 2.265 13.627 1.00 96.62 254 ALA A CA 1
ATOM 2004 C C . ALA A 1 254 ? -20.506 2.198 12.436 1.00 96.62 254 ALA A C 1
ATOM 2006 O O . ALA A 1 254 ? -21.078 1.139 12.177 1.00 96.62 254 ALA A O 1
ATOM 2007 N N . PRO A 1 255 ? -20.665 3.279 11.648 1.00 96.06 255 PRO A N 1
ATOM 2008 C CA . PRO A 1 255 ? -21.512 3.272 10.452 1.00 96.06 255 PRO A CA 1
ATOM 2009 C C . PRO A 1 255 ? -21.079 2.239 9.402 1.00 96.06 255 PRO A C 1
ATOM 2011 O O . PRO A 1 255 ? -21.929 1.552 8.826 1.00 96.06 255 PRO A O 1
ATOM 2014 N N . SER A 1 256 ? -19.769 2.087 9.174 1.00 96.62 256 SER A N 1
ATOM 2015 C CA . SER A 1 256 ? -19.236 1.106 8.228 1.00 96.62 256 SER A CA 1
ATOM 2016 C C . SER A 1 256 ? -19.455 -0.324 8.710 1.00 96.62 256 SER A C 1
ATOM 2018 O O . SER A 1 256 ? -18.914 -0.742 9.732 1.00 96.62 256 SER A O 1
ATOM 2020 N N . LYS A 1 257 ? -20.184 -1.124 7.929 1.00 96.44 257 LYS A N 1
ATOM 2021 C CA . LYS A 1 257 ? -20.333 -2.560 8.208 1.00 96.44 257 LYS A CA 1
ATOM 2022 C C . LYS A 1 257 ? -19.028 -3.346 8.037 1.00 96.44 257 LYS A C 1
ATOM 2024 O O . LYS A 1 257 ? -18.807 -4.318 8.750 1.00 96.44 257 LYS A O 1
ATOM 2029 N N . ILE A 1 258 ? -18.149 -2.903 7.137 1.00 96.31 258 ILE A N 1
ATOM 2030 C CA . ILE A 1 258 ? -16.820 -3.494 6.924 1.00 96.31 258 ILE A CA 1
ATOM 2031 C C . ILE A 1 258 ? -15.920 -3.171 8.123 1.00 96.31 258 ILE A C 1
ATOM 2033 O O . ILE A 1 258 ? -15.254 -4.058 8.654 1.00 96.31 258 ILE A O 1
ATOM 2037 N N . GLY A 1 259 ? -15.972 -1.926 8.606 1.00 97.69 259 GLY A N 1
ATOM 2038 C CA . GLY A 1 259 ? -15.318 -1.507 9.843 1.00 97.69 259 GLY A CA 1
ATOM 2039 C C . GLY A 1 259 ? -15.785 -2.316 11.049 1.00 97.69 259 GLY A C 1
ATOM 2040 O O . GLY A 1 259 ? -14.953 -2.840 11.784 1.00 97.69 259 GLY A O 1
ATOM 2041 N N . ARG A 1 260 ? -17.106 -2.494 11.209 1.00 98.12 260 ARG A N 1
ATOM 2042 C CA . ARG A 1 260 ? -17.683 -3.336 12.271 1.00 98.12 260 ARG A CA 1
ATOM 2043 C C . ARG A 1 260 ? -17.205 -4.786 12.182 1.00 98.12 260 ARG A C 1
ATOM 2045 O O . ARG A 1 260 ? -16.768 -5.318 13.196 1.00 98.12 260 ARG A O 1
ATOM 2052 N N . ARG A 1 261 ? -17.225 -5.406 10.992 1.00 97.81 261 ARG A N 1
ATOM 2053 C CA . ARG A 1 261 ? -16.688 -6.765 10.763 1.00 97.81 261 ARG A CA 1
ATOM 2054 C C . ARG A 1 261 ? -15.247 -6.888 11.258 1.00 97.81 261 ARG A C 1
ATOM 2056 O O . ARG A 1 261 ? -14.949 -7.761 12.070 1.00 97.81 261 ARG A O 1
ATOM 2063 N N . SER A 1 262 ? -14.390 -5.981 10.796 1.00 98.00 262 SER A N 1
ATOM 2064 C CA . SER A 1 262 ? -12.968 -5.966 11.138 1.00 98.00 262 SER A CA 1
ATOM 2065 C C . SER A 1 262 ? -12.750 -5.725 12.637 1.00 98.00 262 SER A C 1
ATOM 2067 O O . SER A 1 262 ? -11.951 -6.415 13.260 1.00 98.00 262 SER A O 1
ATOM 2069 N N . ALA A 1 263 ? -13.524 -4.831 13.263 1.00 98.44 263 ALA A N 1
ATOM 2070 C CA . ALA A 1 263 ? -13.466 -4.600 14.705 1.00 98.44 263 ALA A CA 1
ATOM 2071 C C . ALA A 1 263 ? -13.908 -5.827 15.521 1.00 98.44 263 ALA A C 1
ATOM 2073 O O . ALA A 1 263 ? -13.239 -6.179 16.487 1.00 98.44 263 ALA A O 1
ATOM 2074 N N . MET A 1 264 ? -14.985 -6.513 15.116 1.00 98.31 264 MET A N 1
ATOM 2075 C CA . MET A 1 264 ? -15.456 -7.751 15.759 1.00 98.31 264 MET A CA 1
ATOM 2076 C C . MET A 1 264 ? -14.401 -8.861 15.721 1.00 98.31 264 MET A C 1
ATOM 2078 O O . MET A 1 264 ? -14.259 -9.596 16.692 1.00 98.31 264 MET A O 1
ATOM 2082 N N . HIS A 1 265 ? -13.654 -8.966 14.621 1.00 97.62 265 HIS A N 1
ATOM 2083 C CA . HIS A 1 265 ? -12.503 -9.861 14.516 1.00 97.62 265 HIS A CA 1
ATOM 2084 C C . HIS A 1 265 ? -11.346 -9.387 15.410 1.00 97.62 265 HIS A C 1
ATOM 2086 O O . HIS A 1 265 ? -10.823 -10.140 16.223 1.00 97.62 265 HIS A O 1
ATOM 2092 N N . ALA A 1 266 ? -10.968 -8.114 15.310 1.00 97.75 266 ALA A N 1
ATOM 2093 C CA . ALA A 1 266 ? -9.817 -7.550 16.008 1.00 97.75 266 ALA A CA 1
ATOM 2094 C C . ALA A 1 266 ? -9.924 -7.610 17.538 1.00 97.75 266 ALA A C 1
ATOM 2096 O O . ALA A 1 266 ? -8.917 -7.835 18.205 1.00 97.75 266 ALA A O 1
ATOM 2097 N N . VAL A 1 267 ? -11.122 -7.436 18.112 1.00 98.12 267 VAL A N 1
ATOM 2098 C CA . VAL A 1 267 ? -11.301 -7.524 19.572 1.00 98.12 267 VAL A CA 1
ATOM 2099 C C . VAL A 1 267 ? -11.048 -8.930 20.124 1.00 98.12 267 VAL A C 1
ATOM 2101 O O . VAL A 1 267 ? -10.743 -9.053 21.308 1.00 98.12 267 VAL A O 1
ATOM 2104 N N . PHE A 1 268 ? -11.126 -9.975 19.292 1.00 97.12 268 PHE A N 1
ATOM 2105 C CA . PHE A 1 268 ? -10.687 -11.316 19.678 1.00 97.12 268 PHE A CA 1
ATOM 2106 C C . PHE A 1 268 ? -9.179 -11.339 19.932 1.00 97.12 268 PHE A C 1
ATOM 2108 O O . PHE A 1 268 ? -8.743 -11.762 20.997 1.00 97.12 268 PHE A O 1
ATOM 2115 N N . HIS A 1 269 ? -8.383 -10.812 19.001 1.00 96.19 269 HIS A N 1
ATOM 2116 C CA . HIS A 1 269 ? -6.931 -10.732 19.172 1.00 96.19 269 HIS A CA 1
ATOM 2117 C C . HIS A 1 269 ? -6.531 -9.767 20.289 1.00 96.19 269 HIS A C 1
ATOM 2119 O O . HIS A 1 269 ? -5.611 -10.044 21.055 1.00 96.19 269 HIS A O 1
ATOM 2125 N N . LEU A 1 270 ? -7.286 -8.681 20.468 1.00 96.81 270 LEU A N 1
ATOM 2126 C CA . LEU A 1 270 ? -7.043 -7.712 21.534 1.00 96.81 270 LEU A CA 1
ATOM 2127 C C . LEU A 1 270 ? -7.009 -8.381 22.915 1.00 96.81 270 LEU A C 1
ATOM 2129 O O . LEU A 1 270 ? -6.115 -8.096 23.709 1.00 96.81 270 LEU A O 1
ATOM 2133 N N . VAL A 1 271 ? -7.959 -9.274 23.210 1.00 97.00 271 VAL A N 1
ATOM 2134 C CA . VAL A 1 271 ? -8.050 -9.935 24.525 1.00 97.00 271 VAL A CA 1
ATOM 2135 C C . VAL A 1 271 ? -7.002 -11.033 24.730 1.00 97.00 271 VAL A C 1
ATOM 2137 O O . VAL A 1 271 ? -6.811 -11.470 25.866 1.00 97.00 271 VAL A O 1
ATOM 2140 N N . GLU A 1 272 ? -6.309 -11.473 23.674 1.00 94.50 272 GLU A N 1
ATOM 2141 C CA . GLU A 1 272 ? -5.130 -12.343 23.798 1.00 94.50 272 GLU A CA 1
ATOM 2142 C C . GLU A 1 272 ? -3.968 -11.577 24.442 1.00 94.50 272 GLU A C 1
ATOM 2144 O O . GLU A 1 272 ? -3.245 -12.119 25.281 1.00 94.50 272 GLU A O 1
ATOM 2149 N N . TRP A 1 273 ? -3.832 -10.294 24.098 1.00 94.50 273 TRP A N 1
ATOM 2150 C CA . TRP A 1 273 ? -2.772 -9.414 24.590 1.00 94.50 273 TRP A CA 1
ATOM 2151 C C . TRP A 1 273 ? -3.172 -8.613 25.833 1.00 94.50 273 TRP A C 1
ATOM 2153 O O . TRP A 1 273 ? -2.330 -8.346 26.691 1.00 94.50 273 TRP A O 1
ATOM 2163 N N . LEU A 1 274 ? -4.453 -8.260 25.954 1.00 96.31 274 LEU A N 1
ATOM 2164 C CA . LEU A 1 274 ? -5.033 -7.498 27.058 1.00 96.31 274 LEU A CA 1
ATOM 2165 C C . LEU A 1 274 ? -6.194 -8.272 27.714 1.00 96.31 274 LEU A C 1
ATOM 2167 O O . LEU A 1 274 ? -7.362 -7.887 27.589 1.00 96.31 274 LEU A O 1
ATOM 2171 N N . PRO A 1 275 ? -5.906 -9.369 28.440 1.00 96.06 275 PRO A N 1
ATOM 2172 C CA . PRO A 1 275 ? -6.933 -10.267 28.972 1.00 96.06 275 PRO A CA 1
ATOM 2173 C C . PRO A 1 275 ? -7.891 -9.601 29.969 1.00 96.06 275 PRO A C 1
ATOM 2175 O O . PRO A 1 275 ? -9.023 -10.062 30.124 1.00 96.06 275 PRO A O 1
ATOM 2178 N N . ASP A 1 276 ? -7.479 -8.504 30.608 1.00 97.19 276 ASP A N 1
ATOM 2179 C CA . ASP A 1 276 ? -8.310 -7.754 31.555 1.00 97.19 276 ASP A CA 1
ATOM 2180 C C . ASP A 1 276 ? -9.528 -7.091 30.881 1.00 97.19 276 ASP A C 1
ATOM 2182 O O . ASP A 1 276 ? -10.557 -6.901 31.531 1.00 97.19 276 ASP A O 1
ATOM 2186 N N . HIS A 1 277 ? -9.483 -6.834 29.565 1.00 97.69 277 HIS A N 1
ATOM 2187 C CA . HIS A 1 277 ? -10.628 -6.308 28.806 1.00 97.69 277 HIS A CA 1
ATOM 2188 C C . HIS A 1 277 ? -11.652 -7.377 28.414 1.00 97.69 277 HIS A C 1
ATOM 2190 O O . HIS A 1 277 ? -12.678 -7.046 27.823 1.00 97.69 277 HIS A O 1
ATOM 2196 N N . ARG A 1 278 ? -11.429 -8.660 28.734 1.00 97.94 278 ARG A N 1
ATOM 2197 C CA . ARG A 1 278 ? -12.305 -9.760 28.293 1.00 97.94 278 ARG A CA 1
ATOM 2198 C C . ARG A 1 278 ? -13.781 -9.508 28.594 1.00 97.94 278 ARG A C 1
ATOM 2200 O O . ARG A 1 278 ? -14.619 -9.697 27.719 1.00 97.94 278 ARG A O 1
ATOM 2207 N N . ILE A 1 279 ? -14.096 -9.097 29.823 1.00 98.12 279 ILE A N 1
ATOM 2208 C CA . ILE A 1 279 ? -15.484 -8.860 30.249 1.00 98.12 279 ILE A CA 1
ATOM 2209 C C . ILE A 1 279 ? -16.087 -7.699 29.452 1.00 98.12 279 ILE A C 1
ATOM 2211 O O . ILE A 1 279 ? -17.168 -7.835 28.886 1.00 98.12 279 ILE A O 1
ATOM 2215 N N . GLU A 1 280 ? -15.356 -6.588 29.355 1.00 98.44 280 GLU A N 1
ATOM 2216 C CA . GLU A 1 280 ? -15.789 -5.396 28.624 1.00 98.44 280 GLU A CA 1
ATOM 2217 C C . GLU A 1 280 ? -16.044 -5.694 27.139 1.00 98.44 280 GLU A C 1
ATOM 2219 O O . GLU A 1 280 ? -17.086 -5.319 26.604 1.00 98.44 280 GLU A O 1
ATOM 2224 N N . VAL A 1 281 ? -15.132 -6.419 26.484 1.00 98.44 281 VAL A N 1
ATOM 2225 C CA . VAL A 1 281 ? -15.249 -6.808 25.072 1.00 98.44 281 VAL A CA 1
ATOM 2226 C C . VAL A 1 281 ? -16.446 -7.729 24.840 1.00 98.44 281 VAL A C 1
ATOM 2228 O O . VAL A 1 281 ? -17.206 -7.513 23.895 1.00 98.44 281 VAL A O 1
ATOM 2231 N N . VAL A 1 282 ? -16.653 -8.734 25.696 1.00 98.69 282 VAL A N 1
ATOM 2232 C CA . VAL A 1 282 ? -17.804 -9.648 25.590 1.00 98.69 282 VAL A CA 1
ATOM 2233 C C . VAL A 1 282 ? -19.119 -8.884 25.727 1.00 98.69 282 VAL A C 1
ATOM 2235 O O . VAL A 1 282 ? -20.035 -9.085 24.924 1.00 98.69 282 VAL A O 1
ATOM 2238 N N . ASP A 1 283 ? -19.213 -7.982 26.703 1.00 98.62 283 ASP A N 1
ATOM 2239 C CA . ASP A 1 283 ? -20.402 -7.155 26.909 1.00 98.62 283 ASP A CA 1
ATOM 2240 C C . ASP A 1 283 ? -20.636 -6.203 25.727 1.00 98.62 283 ASP A C 1
ATOM 2242 O O . ASP A 1 283 ? -21.770 -6.055 25.259 1.00 98.62 283 ASP A O 1
ATOM 2246 N N . ALA A 1 284 ? -19.571 -5.608 25.183 1.00 98.56 284 ALA A N 1
ATOM 2247 C CA . ALA A 1 284 ? -19.650 -4.735 24.018 1.00 98.56 284 ALA A CA 1
ATOM 2248 C C . ALA A 1 284 ? -20.110 -5.480 22.753 1.00 98.56 284 ALA A C 1
ATOM 2250 O O . ALA A 1 284 ? -20.986 -4.984 22.043 1.00 98.56 284 ALA A O 1
ATOM 2251 N N . LEU A 1 285 ? -19.595 -6.688 22.495 1.00 98.62 285 LEU A N 1
ATOM 2252 C CA . LEU A 1 285 ? -20.014 -7.533 21.369 1.00 98.62 285 LEU A CA 1
ATOM 2253 C C . LEU A 1 285 ? -21.485 -7.950 21.481 1.00 98.62 285 LEU A C 1
ATOM 2255 O O . LEU A 1 285 ? -22.230 -7.865 20.503 1.00 98.62 285 LEU A O 1
ATOM 2259 N N . ARG A 1 286 ? -21.931 -8.357 22.677 1.00 98.62 286 ARG A N 1
ATOM 2260 C CA . ARG A 1 286 ? -23.341 -8.696 22.936 1.00 98.62 286 ARG A CA 1
ATOM 2261 C C . ARG A 1 286 ? -24.249 -7.495 22.691 1.00 98.62 286 ARG A C 1
ATOM 2263 O O . ARG A 1 286 ? -25.240 -7.622 21.977 1.00 98.62 286 ARG A O 1
ATOM 2270 N N . LYS A 1 287 ? -23.875 -6.324 23.210 1.00 98.31 287 LYS A N 1
ATOM 2271 C CA . LYS A 1 287 ? -24.613 -5.074 23.002 1.00 98.31 287 LYS A CA 1
ATOM 2272 C C . LYS A 1 287 ? -24.660 -4.666 21.528 1.00 98.31 287 LYS A C 1
ATOM 2274 O O . LYS A 1 287 ? -25.710 -4.245 21.052 1.00 98.31 287 LYS A O 1
ATOM 2279 N N . ALA A 1 288 ? -23.558 -4.809 20.793 1.00 98.00 288 ALA A N 1
ATOM 2280 C CA . ALA A 1 288 ? -23.531 -4.544 19.356 1.00 98.00 288 ALA A CA 1
ATOM 2281 C C . ALA A 1 288 ? -24.482 -5.485 18.594 1.00 98.00 288 ALA A C 1
ATOM 2283 O O . ALA A 1 288 ? -25.244 -5.037 17.742 1.00 98.00 288 ALA A O 1
ATOM 2284 N N . ALA A 1 289 ? -24.526 -6.771 18.953 1.00 98.12 289 ALA A N 1
ATOM 2285 C CA . ALA A 1 289 ? -25.430 -7.744 18.338 1.00 98.12 289 ALA A CA 1
ATOM 2286 C C . ALA A 1 289 ? -26.929 -7.457 18.580 1.00 98.12 289 ALA A C 1
ATOM 2288 O O . ALA A 1 289 ? -27.781 -7.892 17.797 1.00 98.12 289 ALA A O 1
ATOM 2289 N N . GLU A 1 290 ? -27.283 -6.749 19.657 1.00 97.75 290 GLU A N 1
ATOM 2290 C CA . GLU A 1 290 ? -28.670 -6.352 19.938 1.00 97.75 290 GLU A CA 1
ATOM 2291 C C . GLU A 1 290 ? -29.190 -5.312 18.940 1.00 97.75 290 GLU A C 1
ATOM 2293 O O . GLU A 1 290 ? -30.360 -5.370 18.554 1.00 97.75 290 GLU A O 1
ATOM 2298 N N . THR A 1 291 ? -28.329 -4.385 18.512 1.00 95.25 291 THR A N 1
ATOM 2299 C CA . THR A 1 291 ? -28.683 -3.264 17.629 1.00 95.25 291 THR A CA 1
ATOM 2300 C C . THR A 1 291 ? -28.230 -3.452 16.181 1.00 95.25 291 THR A C 1
ATOM 2302 O O . THR A 1 291 ? -28.612 -2.656 15.323 1.00 95.25 291 THR A O 1
ATOM 2305 N N . GLU A 1 292 ? -27.448 -4.494 15.892 1.00 97.31 292 GLU A N 1
ATOM 2306 C CA . GLU A 1 292 ? -26.961 -4.797 14.550 1.00 97.31 292 GLU A CA 1
ATOM 2307 C C . GLU A 1 292 ? -28.107 -5.161 13.594 1.00 97.31 292 GLU A C 1
ATOM 2309 O O . GLU A 1 292 ? -28.913 -6.063 13.849 1.00 97.31 292 GLU A O 1
ATOM 2314 N N . ALA A 1 293 ? -28.147 -4.454 12.464 1.00 95.19 293 ALA A N 1
ATOM 2315 C CA . ALA A 1 293 ? -29.140 -4.645 11.415 1.00 95.19 293 ALA A CA 1
ATOM 2316 C C . ALA A 1 293 ? -28.715 -5.711 10.396 1.00 95.19 293 ALA A C 1
ATOM 2318 O O . ALA A 1 293 ? -29.584 -6.332 9.788 1.00 95.19 293 ALA A O 1
ATOM 2319 N N . GLU A 1 294 ? -27.409 -5.923 10.208 1.00 96.44 294 GLU A N 1
ATOM 2320 C CA . GLU A 1 294 ? -26.844 -6.932 9.308 1.00 96.44 294 GLU A CA 1
ATOM 2321 C C . GLU A 1 294 ? -26.823 -8.320 9.982 1.00 96.44 294 GLU A C 1
ATOM 2323 O O . GLU A 1 294 ? -26.030 -8.539 10.905 1.00 96.44 294 GLU A O 1
ATOM 2328 N N . PRO A 1 295 ? -27.657 -9.290 9.547 1.00 96.12 295 PRO A N 1
ATOM 2329 C CA . PRO A 1 295 ? -27.760 -10.588 10.214 1.00 96.12 295 PRO A CA 1
ATOM 2330 C C . PRO A 1 295 ? -26.434 -11.347 10.321 1.00 96.12 295 PRO A C 1
ATOM 2332 O O . PRO A 1 295 ? -26.191 -11.984 11.349 1.00 96.12 295 PRO A O 1
ATOM 2335 N N . LEU A 1 296 ? -25.564 -11.253 9.306 1.00 96.56 296 LEU A N 1
ATOM 2336 C CA . LEU A 1 296 ? -24.253 -11.911 9.329 1.00 96.56 296 LEU A CA 1
ATOM 2337 C C . LEU A 1 296 ? -23.354 -11.349 10.434 1.00 96.56 296 LEU A C 1
ATOM 2339 O O . LEU A 1 296 ? -22.708 -12.110 11.153 1.00 96.56 296 LEU A O 1
ATOM 2343 N N . LEU A 1 297 ? -23.347 -10.027 10.615 1.00 97.75 297 LEU A N 1
ATOM 2344 C CA . LEU A 1 297 ? -22.564 -9.374 11.665 1.00 97.75 297 LEU A CA 1
ATOM 2345 C C . LEU A 1 297 ? -23.132 -9.639 13.052 1.00 97.75 297 LEU A C 1
ATOM 2347 O O . LEU A 1 297 ? -22.372 -9.824 13.999 1.00 97.75 297 LEU A O 1
ATOM 2351 N N . LYS A 1 298 ? -24.457 -9.736 13.173 1.00 98.00 298 LYS A N 1
ATOM 2352 C CA . LYS A 1 298 ? -25.099 -10.121 14.427 1.00 98.00 298 LYS A CA 1
ATOM 2353 C C . LYS A 1 298 ? -24.672 -11.519 14.872 1.00 98.00 298 LYS A C 1
ATOM 2355 O O . LYS A 1 298 ? -24.314 -11.706 16.034 1.00 98.00 298 LYS A O 1
ATOM 2360 N N . GLU A 1 299 ? -24.707 -12.501 13.968 1.00 97.50 299 GLU A N 1
ATOM 2361 C CA . GLU A 1 299 ? -24.233 -13.856 14.276 1.00 97.50 299 GLU A CA 1
ATOM 2362 C C . GLU A 1 299 ? -22.738 -13.850 14.609 1.00 97.50 299 GLU A C 1
ATOM 2364 O O . GLU A 1 299 ? -22.322 -14.474 15.588 1.00 97.50 299 GLU A O 1
ATOM 2369 N N . PHE A 1 300 ? -21.943 -13.122 13.824 1.00 98.00 300 PHE A N 1
ATOM 2370 C CA . PHE A 1 300 ? -20.503 -13.041 14.018 1.00 98.00 300 PHE A CA 1
ATOM 2371 C C . PHE A 1 300 ? -20.145 -12.452 15.387 1.00 98.00 300 PHE A C 1
ATOM 2373 O O . PHE A 1 300 ? -19.401 -13.085 16.131 1.00 98.00 300 PHE A O 1
ATOM 2380 N N . ALA A 1 301 ? -20.750 -11.329 15.783 1.00 98.31 301 ALA A N 1
ATOM 2381 C CA . ALA A 1 301 ? -20.537 -10.707 17.090 1.00 98.31 301 ALA A CA 1
ATOM 2382 C C . ALA A 1 301 ? -20.870 -11.650 18.259 1.00 98.31 301 ALA A C 1
ATOM 2384 O O . ALA A 1 301 ? -20.097 -11.757 19.212 1.00 98.31 301 ALA A O 1
ATOM 2385 N N . LEU A 1 302 ? -21.991 -12.379 18.181 1.00 98.25 302 LEU A N 1
ATOM 2386 C CA . LEU A 1 302 ? -22.370 -13.360 19.205 1.00 98.25 302 LEU A CA 1
ATOM 2387 C C . LEU A 1 302 ? -21.413 -14.557 19.249 1.00 98.25 302 LEU A C 1
ATOM 2389 O O . LEU A 1 302 ? -21.127 -15.064 20.334 1.00 98.25 302 LEU A O 1
ATOM 2393 N N . SER A 1 303 ? -20.921 -15.005 18.089 1.00 97.62 303 SER A N 1
ATOM 2394 C CA . SER A 1 303 ? -19.914 -16.066 18.018 1.00 97.62 303 SER A CA 1
ATOM 2395 C C . SER A 1 303 ? -18.610 -15.620 18.669 1.00 97.62 303 SER A C 1
ATOM 2397 O O . SER A 1 303 ? -18.120 -16.316 19.549 1.00 97.62 303 SER A O 1
ATOM 2399 N N . GLN A 1 304 ? -18.110 -14.433 18.316 1.00 97.94 304 GLN A N 1
ATOM 2400 C CA . GLN A 1 304 ? -16.886 -13.873 18.893 1.00 97.94 304 GLN A CA 1
ATOM 2401 C C . GLN A 1 304 ? -17.006 -13.704 20.411 1.00 97.94 304 GLN A C 1
ATOM 2403 O O . GLN A 1 304 ? -16.125 -14.126 21.153 1.00 97.94 304 GLN A O 1
ATOM 2408 N N . ALA A 1 305 ? -18.137 -13.181 20.900 1.00 98.19 305 ALA A N 1
ATOM 2409 C CA . ALA A 1 305 ? -18.379 -13.040 22.336 1.00 98.19 305 ALA A CA 1
ATOM 2410 C C . ALA A 1 305 ? -18.310 -14.391 23.066 1.00 98.19 305 ALA A C 1
ATOM 2412 O O . ALA A 1 305 ? -17.726 -14.490 24.144 1.00 98.19 305 ALA A O 1
ATOM 2413 N N . LYS A 1 306 ? -18.895 -15.440 22.474 1.00 97.69 306 LYS A N 1
ATOM 2414 C CA . LYS A 1 306 ? -18.861 -16.799 23.021 1.00 97.69 306 LYS A CA 1
ATOM 2415 C C . LYS A 1 306 ? -17.443 -17.377 23.021 1.00 97.69 306 LYS A C 1
ATOM 2417 O O . LYS A 1 306 ? -17.047 -17.979 24.017 1.00 97.69 306 LYS A O 1
ATOM 2422 N N . ASP A 1 307 ? -16.706 -17.211 21.927 1.00 97.06 307 ASP A N 1
ATOM 2423 C CA . ASP A 1 307 ? -15.356 -17.761 21.770 1.00 97.06 307 ASP A CA 1
ATOM 2424 C C . ASP A 1 307 ? -14.382 -17.092 22.760 1.00 97.06 307 ASP A C 1
ATOM 2426 O O . ASP A 1 307 ? -13.642 -17.780 23.467 1.00 97.06 307 ASP A O 1
ATOM 2430 N N . ILE A 1 308 ? -14.475 -15.768 22.924 1.00 97.00 308 ILE A N 1
ATOM 2431 C CA . ILE A 1 308 ? -13.704 -14.996 23.911 1.00 97.00 308 ILE A CA 1
ATOM 2432 C C . ILE A 1 308 ? -14.046 -15.408 25.352 1.00 97.00 308 ILE A C 1
ATOM 2434 O O . ILE A 1 308 ? -13.150 -15.611 26.174 1.00 97.00 308 ILE A O 1
ATOM 2438 N N . GLU A 1 309 ? -15.334 -15.547 25.682 1.00 96.94 309 GLU A N 1
ATOM 2439 C CA . GLU A 1 309 ? -15.785 -15.958 27.020 1.00 96.94 309 GLU A CA 1
ATOM 2440 C C . GLU A 1 309 ? -15.297 -17.372 27.375 1.00 96.94 309 GLU A C 1
ATOM 2442 O O . GLU A 1 309 ? -14.897 -17.625 28.513 1.00 96.94 309 GLU A O 1
ATOM 2447 N N . ALA A 1 310 ? -15.269 -18.275 26.391 1.00 95.56 310 ALA A N 1
ATOM 2448 C CA . ALA A 1 310 ? -14.753 -19.632 26.541 1.00 95.56 310 ALA A CA 1
ATOM 2449 C C . ALA A 1 310 ? -13.215 -19.708 26.603 1.00 95.56 310 ALA A C 1
ATOM 2451 O O . ALA A 1 310 ? -12.681 -20.770 26.925 1.00 95.56 310 ALA A O 1
ATOM 2452 N N . GLY A 1 311 ? -12.506 -18.612 26.306 1.00 92.31 311 GLY A N 1
ATOM 2453 C CA . GLY A 1 311 ? -11.048 -18.600 26.193 1.00 92.31 311 GLY A CA 1
ATOM 2454 C C . GLY A 1 311 ? -10.541 -19.439 25.018 1.00 92.31 311 GLY A C 1
ATOM 2455 O O . GLY A 1 311 ? -9.530 -20.128 25.156 1.00 92.31 311 GLY A O 1
ATOM 2456 N N . ALA A 1 312 ? -11.273 -19.441 23.901 1.00 91.81 312 ALA A N 1
ATOM 2457 C CA . ALA A 1 312 ? -10.862 -20.125 22.683 1.00 91.81 312 ALA A CA 1
ATOM 2458 C C . ALA A 1 312 ? -9.561 -19.525 22.122 1.00 91.81 312 ALA A C 1
ATOM 2460 O O . ALA A 1 312 ? -9.275 -18.348 22.315 1.00 91.81 312 ALA A O 1
ATOM 2461 N N . THR A 1 313 ? -8.785 -20.345 21.415 1.00 85.50 313 THR A N 1
ATOM 2462 C CA . THR A 1 313 ? -7.558 -19.930 20.707 1.00 85.50 313 THR A CA 1
ATOM 2463 C C . THR A 1 313 ? -7.780 -19.741 19.208 1.00 85.50 313 THR A C 1
ATOM 2465 O O . THR A 1 313 ? -6.890 -19.294 18.498 1.00 85.50 313 THR A O 1
ATOM 2468 N N . GLU A 1 314 ? -8.948 -20.143 18.714 1.00 85.06 314 GLU A N 1
ATOM 2469 C CA . GLU A 1 314 ? -9.383 -19.977 17.332 1.00 85.06 314 GLU A CA 1
ATOM 2470 C C . GLU A 1 314 ? -10.790 -19.385 17.360 1.00 85.06 314 GLU A C 1
ATOM 2472 O O . GLU A 1 314 ? -11.598 -19.731 18.226 1.00 85.06 314 GLU A O 1
ATOM 2477 N N . HIS A 1 315 ? -11.083 -18.513 16.403 1.00 86.25 315 HIS A N 1
ATOM 2478 C CA . HIS A 1 315 ? -12.404 -17.927 16.219 1.00 86.25 315 HIS A CA 1
ATOM 2479 C C . HIS A 1 315 ? -12.942 -18.265 14.827 1.00 86.25 315 HIS A C 1
ATOM 2481 O O . HIS A 1 315 ? -12.194 -18.640 13.921 1.00 86.25 315 HIS A O 1
ATOM 2487 N N . LYS A 1 316 ? -14.254 -18.104 14.624 1.00 85.44 316 LYS A N 1
ATOM 2488 C CA . LYS A 1 316 ? -14.858 -18.260 13.290 1.00 85.44 316 LYS A CA 1
ATOM 2489 C C . LYS A 1 316 ? -14.214 -17.326 12.260 1.00 85.44 316 LYS A C 1
ATOM 2491 O O . LYS A 1 316 ? -13.900 -16.179 12.574 1.00 85.44 316 LYS A O 1
ATOM 2496 N N . GLU A 1 317 ? -14.105 -17.790 11.018 1.00 88.25 317 GLU A N 1
ATOM 2497 C CA . GLU A 1 317 ? -13.717 -16.946 9.884 1.00 88.25 317 GLU A CA 1
ATOM 2498 C C . GLU A 1 317 ? -14.648 -15.731 9.745 1.00 88.25 317 GLU A C 1
ATOM 2500 O O . GLU A 1 317 ? -15.832 -15.785 10.097 1.00 88.25 317 GLU A O 1
ATOM 2505 N N . GLU A 1 318 ? -14.106 -14.622 9.236 1.00 90.38 318 GLU A N 1
ATOM 2506 C CA . GLU A 1 318 ? -14.901 -13.427 8.968 1.00 90.38 318 GLU A CA 1
ATOM 2507 C C . GLU A 1 318 ? -15.992 -13.709 7.923 1.00 90.38 318 GLU A C 1
ATOM 2509 O O . GLU A 1 318 ? -15.719 -14.339 6.897 1.00 90.38 318 GLU A O 1
ATOM 2514 N N . PRO A 1 319 ? -17.220 -13.200 8.122 1.00 92.94 319 PRO A N 1
ATOM 2515 C CA . PRO A 1 319 ? -18.264 -13.335 7.122 1.00 92.94 319 PRO A CA 1
ATOM 2516 C C . PRO A 1 319 ? -17.922 -12.529 5.860 1.00 92.94 319 PRO A C 1
ATOM 2518 O O . PRO A 1 319 ? -17.518 -11.364 5.929 1.00 92.94 319 PRO A O 1
ATOM 2521 N N . VAL A 1 320 ? -18.154 -13.138 4.699 1.00 90.25 320 VAL A N 1
ATOM 2522 C CA . VAL A 1 320 ? -18.088 -12.469 3.393 1.00 90.25 320 VAL A CA 1
ATOM 2523 C C . VAL A 1 320 ? -19.481 -11.962 3.038 1.00 90.25 320 VAL A C 1
ATOM 2525 O O . VAL A 1 320 ? -20.444 -12.735 3.051 1.00 90.25 320 VAL A O 1
ATOM 2528 N N . PHE A 1 321 ? -19.610 -10.670 2.739 1.00 90.81 321 PHE A N 1
ATOM 2529 C CA . PHE A 1 321 ? -20.888 -10.100 2.334 1.00 90.81 321 PHE A CA 1
ATOM 2530 C C . PHE A 1 321 ? -21.240 -10.525 0.900 1.00 90.81 321 PHE A C 1
ATOM 2532 O O . PHE A 1 321 ? -20.345 -10.669 0.065 1.00 90.81 321 PHE A O 1
ATOM 2539 N N . PRO A 1 322 ? -22.531 -10.704 0.566 1.00 89.31 322 PRO A N 1
ATOM 2540 C CA . PRO A 1 322 ? -22.941 -11.130 -0.773 1.00 89.31 322 PRO A CA 1
ATOM 2541 C C . PRO A 1 322 ? -22.385 -10.264 -1.912 1.00 89.31 322 PRO A C 1
ATOM 2543 O O . PRO A 1 322 ? -22.020 -10.791 -2.960 1.00 89.31 322 PRO A O 1
ATOM 2546 N N . GLU A 1 323 ? -22.288 -8.952 -1.710 1.00 86.19 323 GLU A N 1
ATOM 2547 C CA . GLU A 1 323 ? -21.746 -8.016 -2.697 1.00 86.19 323 GLU A CA 1
ATOM 2548 C C . GLU A 1 323 ? -20.223 -8.112 -2.902 1.00 86.19 323 GLU A C 1
ATOM 2550 O O . GLU A 1 323 ? -19.728 -7.628 -3.915 1.00 86.19 323 GLU A O 1
ATOM 2555 N N . GLU A 1 324 ? -19.486 -8.760 -1.993 1.00 82.19 324 GLU A N 1
ATOM 2556 C CA . GLU A 1 324 ? -18.036 -8.984 -2.116 1.00 82.19 324 GLU A CA 1
ATOM 2557 C C . GLU A 1 324 ? -17.703 -10.239 -2.949 1.00 82.19 324 GLU A C 1
ATOM 2559 O O . GLU A 1 324 ? -16.558 -10.426 -3.343 1.00 82.19 324 GLU A O 1
ATOM 2564 N N . ILE A 1 325 ? -18.682 -11.107 -3.246 1.00 77.44 325 ILE A N 1
ATOM 2565 C CA . ILE A 1 325 ? -18.467 -12.380 -3.968 1.00 77.44 325 ILE A CA 1
ATOM 2566 C C . ILE A 1 325 ? -18.327 -12.166 -5.488 1.00 77.44 325 ILE A C 1
ATOM 2568 O O . ILE A 1 325 ? -17.769 -13.005 -6.194 1.00 77.44 325 ILE A O 1
ATOM 2572 N N . THR A 1 326 ? -18.855 -11.055 -6.006 1.00 55.25 326 THR A N 1
ATOM 2573 C CA . THR A 1 326 ? -18.924 -10.746 -7.448 1.00 55.25 326 THR A CA 1
ATOM 2574 C C . THR A 1 326 ? -17.964 -9.651 -7.914 1.00 55.25 326 THR A C 1
ATOM 2576 O O . THR A 1 326 ? -18.022 -9.289 -9.090 1.00 55.25 326 THR A O 1
ATOM 2579 N N . ALA A 1 327 ? -17.152 -9.101 -7.008 1.00 51.22 327 ALA A N 1
ATOM 2580 C CA . ALA A 1 327 ? -16.182 -8.047 -7.302 1.00 51.22 327 ALA A CA 1
ATOM 2581 C C . ALA A 1 327 ? -14.880 -8.614 -7.882 1.00 51.22 327 ALA A C 1
ATOM 2583 O O . ALA A 1 327 ? -14.402 -9.649 -7.360 1.00 51.22 327 ALA A O 1
#

Secondary structure (DSSP, 8-state):
-PPPHHHHHHHHHHHHHHH-TT----PPP----------SPP-HHHHTT--GGGEEEEEEEEETTEEEEEEEEEETTEEEEEETTTTEEEEESSHHHHHHHHHHHHHHHHHHHHHHHHHHT-SS---S-GGGS-HHHHHHHTT-SSHHHHHHHHHHHHTTTTTS--HHHHHHHHT--S-TTHHHHHHHHHHHGGGGGGT--SHHHHHHHHHHHHHHHHH-S--GGGHHHHHHHIIIIII-SHHHHHHHHHHTT-S-HHHHHHHHHHHHHHHHH-GGGHHHHHHHHHHHHHH--SHHHHHHHHHHHHHHHTT-S--PPPPPPGGGS--

Sequence (327 aa):
MEATAQEILAGVRGAIKRANPSGIPVPAVDPGHRKPFRWPPHTVSRDFHVLPDDWKEISHHDFRGETYEVQWAETDQGIFGRVIGLWNEARGQSRQSVLGELEQGAGPWLDRMDVITEALGLPSRFHGYINELSSPDLAALLFARDRDVAYHALTEIEKRASQLQFADAFVEILSDTCHPYRRTAQWCVLDMLEDYRAFCRSEDEVQAVVDAIAQFMGEAGDDYCRAVYKAGVVLGGHFCNEPAARALIHLLTAPSKIGRRSAMHAVFHLVEWLPDHRIEVVDALRKAAETEAEPLLKEFALSQAKDIEAGATEHKEEPVFPEEITA

pLDDT: mean 95.44, std 5.24, range [51.22, 98.81]

Radius of gyration: 24.71 Å; chains: 1; bounding box: 62×42×70 Å